Protein AF-A0A939MK36-F1 (afdb_monomer_lite)

Foldseek 3Di:
DAQAALGAAAFKFFAFFFFAFFAQHGFHLLCGHYAAAAAAADDDEDEDDEDAEDEHAEDEEYEEYEYEEYEYEEYYEYEYYEYEEYEYAEYYEYEEEHYEEYEYAEYEEYEYYEYEEYEYAEYYEYEYDEYAEYEYAEYYEYEEEEYAEYEYAAYYEYEEEEYEEYFYQYEYEYEEYEYEYYFDNAYEEYAEYHYAEYGHAEYEEYAADDYEQFERHDDEADYYEEYEFYTITYFYYYDDYAYEAYEASAFHEEEEEHYEHRWHEAYEEYEYDEYAEHEYFEEEEYEYEEYEEYEYEYYAYYHYYYYNYYHYAFYHVVTGDGGYHHHGGGNSRAAGHRPHHTTRDHHDPGD

Secondary structure (DSSP, 8-state):
--SBSTT-SSS-B-SSSS--S--SSSSSSSSSB---------B--BS--B-SEEEEEEE--EEEEE-SEEEEEEE--EEEEE-SEEEES-B--EEEE--SEEEES-B--EEEEE-SEEEES-B--EEEEE-SEEEESS---EEEEE-SEEEESS---EEEE--SEEEES----EEEE--SEEE-S----EEEEE-SS---SS---EEEEE-SS--------EEEE--SB--BSS---EEEE--SSB--SS----SEEE-S---SS----EEEEE-SEEE-----EEEEEE-SEEE----SEEEE---SEEE-S--SSS-S-------SS-SS-SSS--SS--SSS---S--

Sequence (351 aa):
MALSFRMQSSNQLSVQWRTMPPPIQVGAPDTCLRYNLVALSRSGAFEKWRFREVALSRSGAFEKWRFREVALSRSGAFEKWRFREVALSRSGAFEKWRFREVALSRSGAFEKWRFREVALSRSGAFEKWRFREVALSRSGAFEKWRFREVALSRSGAFEKWRFREVALSRSGAFEKWRFREVALSRSGAFEKWRFREVALSRSGAFEKWRFREVALSRSGAFEKWRFREVALSRSGAFEKWRFREVALSRSGAFEKWRFREVALSRSGAFEKWRFREVALSRSGAFEKWRFREVALSRSGAFEKWRFREVALSRSGAFEKWRFREYVSREYVSGAKVDSLANPRGKAGHLS

Organism: NCBI:txid2823807

Radius of gyration: 24.78 Å; chains: 1; bounding box: 58×34×74 Å

pLDDT: mean 71.81, std 20.04, range [8.68, 90.81]

Structure (mmCIF, N/CA/C/O backbone):
data_AF-A0A939MK36-F1
#
_entry.id   AF-A0A939MK36-F1
#
loop_
_atom_site.group_PDB
_atom_site.id
_atom_site.type_symbol
_atom_site.label_atom_id
_atom_site.label_alt_id
_atom_site.label_comp_id
_atom_site.label_asym_id
_atom_site.label_entity_id
_atom_site.label_seq_id
_atom_site.pdbx_PDB_ins_code
_atom_site.Cartn_x
_atom_site.Cartn_y
_atom_site.Cartn_z
_atom_site.occupancy
_atom_site.B_iso_or_equiv
_atom_site.auth_seq_id
_atom_site.auth_comp_id
_atom_site.auth_asym_id
_atom_site.auth_atom_id
_atom_site.pdbx_PDB_model_num
ATOM 1 N N . MET A 1 1 ? -12.647 -5.714 1.901 1.00 29.70 1 MET A N 1
ATOM 2 C CA . MET A 1 1 ? -12.996 -6.151 3.266 1.00 29.70 1 MET A CA 1
ATOM 3 C C . MET A 1 1 ? -11.619 -6.634 3.906 1.00 29.70 1 MET A C 1
ATOM 5 O O . MET A 1 1 ? -10.799 -5.793 3.594 1.00 29.70 1 MET A O 1
ATOM 9 N N . ALA A 1 2 ? -11.227 -7.665 4.825 1.00 17.41 2 ALA A N 1
ATOM 10 C CA . ALA A 1 2 ? -10.643 -9.164 5.025 1.00 17.41 2 ALA A CA 1
ATOM 11 C C . ALA A 1 2 ? -8.936 -10.107 5.534 1.00 17.41 2 ALA A C 1
ATOM 13 O O . ALA A 1 2 ? -8.524 -9.535 6.425 1.00 17.41 2 ALA A O 1
ATOM 14 N N . LEU A 1 3 ? -8.018 -11.436 5.165 1.00 37.34 3 LEU A N 1
ATOM 15 C CA . LEU A 1 3 ? -7.567 -12.689 3.819 1.00 37.34 3 LEU A CA 1
ATOM 16 C C . LEU A 1 3 ? -8.275 -13.706 2.430 1.00 37.34 3 LEU A C 1
ATOM 18 O O . LEU A 1 3 ? -8.981 -14.647 2.757 1.00 37.34 3 LEU A O 1
ATOM 22 N N . SER A 1 4 ? -8.130 -13.634 0.912 1.00 39.34 4 SER A N 1
ATOM 23 C CA . SER A 1 4 ? -8.986 -13.239 -0.549 1.00 39.34 4 SER A CA 1
ATOM 24 C C . SER A 1 4 ? -10.104 -13.593 -1.934 1.00 39.34 4 SER A C 1
ATOM 26 O O . SER A 1 4 ? -10.763 -12.576 -1.967 1.00 39.34 4 SER A O 1
ATOM 28 N N . PHE A 1 5 ? -10.433 -14.535 -3.070 1.00 32.06 5 PHE A N 1
ATOM 29 C CA . PHE A 1 5 ? -11.172 -14.863 -4.639 1.00 32.06 5 PHE A CA 1
ATOM 30 C C . PHE A 1 5 ? -12.385 -14.230 -5.768 1.00 32.06 5 PHE A C 1
ATOM 32 O O . PHE A 1 5 ? -11.779 -14.279 -6.808 1.00 32.06 5 PHE A O 1
ATOM 39 N N . ARG A 1 6 ? -13.729 -13.553 -5.881 1.00 19.19 6 ARG A N 1
ATOM 40 C CA . ARG A 1 6 ? -14.843 -12.558 -6.811 1.00 19.19 6 ARG A CA 1
ATOM 41 C C . ARG A 1 6 ? -14.620 -11.121 -7.345 1.00 19.19 6 ARG A C 1
ATOM 43 O O . ARG A 1 6 ? -14.620 -10.724 -8.511 1.00 19.19 6 ARG A O 1
ATOM 50 N N . MET A 1 7 ? -14.272 -10.307 -6.451 1.00 27.58 7 MET A N 1
ATOM 51 C CA . MET A 1 7 ? -14.012 -10.782 -5.136 1.00 27.58 7 MET A CA 1
ATOM 52 C C . MET A 1 7 ? -12.609 -11.809 -4.417 1.00 27.58 7 MET A C 1
ATOM 54 O O . MET A 1 7 ? -13.158 -12.490 -3.632 1.00 27.58 7 MET A O 1
ATOM 58 N N . GLN A 1 8 ? -11.128 -12.238 -4.445 1.00 28.59 8 GLN A N 1
ATOM 59 C CA . GLN A 1 8 ? -9.382 -12.449 -4.705 1.00 28.59 8 GLN A CA 1
ATOM 60 C C . GLN A 1 8 ? -8.068 -13.609 -4.084 1.00 28.59 8 GLN A C 1
ATOM 62 O O . GLN A 1 8 ? -7.093 -12.918 -3.806 1.00 28.59 8 GLN A O 1
ATOM 67 N N . SER A 1 9 ? -7.776 -15.094 -3.871 1.00 15.09 9 SER A N 1
ATOM 68 C CA . SER A 1 9 ? -6.599 -16.390 -3.557 1.00 15.09 9 SER A CA 1
ATOM 69 C C . SER A 1 9 ? -5.464 -17.022 -2.191 1.00 15.09 9 SER A C 1
ATOM 71 O O . SER A 1 9 ? -4.642 -17.853 -2.555 1.00 15.09 9 SER A O 1
ATOM 73 N N . SER A 1 10 ? -5.236 -16.690 -0.738 1.00 36.66 10 SER A N 1
ATOM 74 C CA . SER A 1 10 ? -4.976 -17.341 0.778 1.00 36.66 10 SER A CA 1
ATOM 75 C C . SER A 1 10 ? -5.787 -17.547 2.368 1.00 36.66 10 SER A C 1
ATOM 77 O O . SER A 1 10 ? -5.005 -18.030 3.197 1.00 36.66 10 SER A O 1
ATOM 79 N N . ASN A 1 11 ? -7.057 -17.228 3.023 1.00 54.06 11 ASN A N 1
ATOM 80 C CA . ASN A 1 11 ? -7.934 -17.482 4.448 1.00 54.06 11 ASN A CA 1
ATOM 81 C C . ASN A 1 11 ? -7.913 -17.018 6.147 1.00 54.06 11 ASN A C 1
ATOM 83 O O . ASN A 1 11 ? -6.859 -17.355 6.619 1.00 54.06 11 ASN A O 1
ATOM 87 N N . GLN A 1 12 ? -8.946 -16.565 7.136 1.00 67.00 12 GLN A N 1
ATOM 88 C CA . GLN A 1 12 ? -9.357 -15.497 8.486 1.00 67.00 12 GLN A CA 1
ATOM 89 C C . GLN A 1 12 ? -9.498 -13.601 8.798 1.00 67.00 12 GLN A C 1
ATOM 91 O O . GLN A 1 12 ? -9.154 -13.397 9.939 1.00 67.00 12 GLN A O 1
ATOM 96 N N . LEU A 1 13 ? -9.850 -12.202 8.115 1.00 51.97 13 LEU A N 1
ATOM 97 C CA . LEU A 1 13 ? -11.048 -11.136 7.257 1.00 51.97 13 LEU A CA 1
ATOM 98 C C . LEU A 1 13 ? -12.233 -9.748 8.310 1.00 51.97 13 LEU A C 1
ATOM 100 O O . LEU A 1 13 ? -11.730 -9.623 9.389 1.00 51.97 13 LEU A O 1
ATOM 104 N N . SER A 1 14 ? -13.484 -8.675 8.730 1.00 35.22 14 SER A N 1
ATOM 105 C CA . SER A 1 14 ? -15.354 -8.010 8.502 1.00 35.22 14 SER A CA 1
ATOM 106 C C . SER A 1 14 ? -17.087 -7.823 7.617 1.00 35.22 14 SER A C 1
ATOM 108 O O . SER A 1 14 ? -17.639 -8.759 7.916 1.00 35.22 14 SER A O 1
ATOM 110 N N . VAL A 1 15 ? -18.249 -7.082 6.844 1.00 14.43 15 VAL A N 1
ATOM 111 C CA . VAL A 1 15 ? -20.175 -7.137 6.461 1.00 14.43 15 VAL A CA 1
ATOM 112 C C . VAL A 1 15 ? -21.784 -7.235 7.459 1.00 14.43 15 VAL A C 1
ATOM 114 O O . VAL A 1 15 ? -22.773 -7.470 6.786 1.00 14.43 15 VAL A O 1
ATOM 117 N N . GLN A 1 16 ? -22.103 -7.148 8.936 1.00 37.91 16 GLN A N 1
ATOM 118 C CA . GLN A 1 16 ? -22.975 -7.674 10.256 1.00 37.91 16 GLN A CA 1
ATOM 119 C C . GLN A 1 16 ? -22.484 -8.393 11.788 1.00 37.91 16 GLN A C 1
ATOM 121 O O . GLN A 1 16 ? -22.126 -9.538 11.604 1.00 37.91 16 GLN A O 1
ATOM 126 N N . TRP A 1 17 ? -22.519 -7.989 13.215 1.00 42.03 17 TRP A N 1
ATOM 127 C CA . TRP A 1 17 ? -22.137 -8.444 14.839 1.00 42.03 17 TRP A CA 1
ATOM 128 C C . TRP A 1 17 ? -20.733 -8.592 16.032 1.00 42.03 17 TRP A C 1
ATOM 130 O O . TRP A 1 17 ? -21.121 -8.421 17.180 1.00 42.03 17 TRP A O 1
ATOM 140 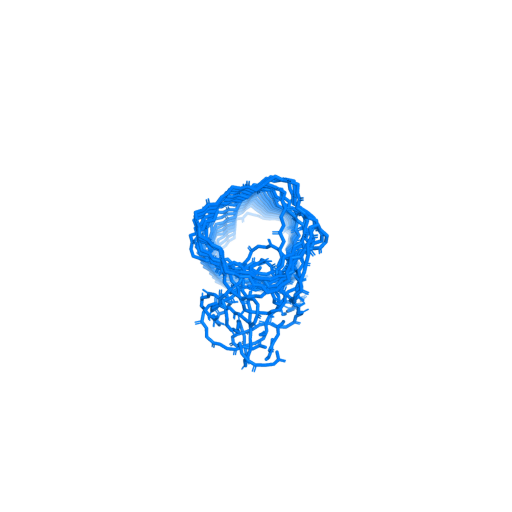N N . ARG A 1 18 ? -19.228 -8.782 15.982 1.00 42.81 18 ARG A N 1
ATOM 141 C CA . ARG A 1 18 ? -17.780 -8.340 16.637 1.00 42.81 18 ARG A CA 1
ATOM 142 C C . ARG A 1 18 ? -16.119 -8.678 16.177 1.00 42.81 18 ARG A C 1
ATOM 144 O O . ARG A 1 18 ? -15.770 -9.791 16.543 1.00 42.81 18 ARG A O 1
ATOM 151 N N . THR A 1 19 ? -14.972 -7.941 15.644 1.00 41.88 19 THR A N 1
ATOM 152 C CA . THR A 1 19 ? -13.312 -8.264 15.652 1.00 41.88 19 THR A CA 1
ATOM 153 C C . THR A 1 19 ? -11.772 -8.253 14.671 1.00 41.88 19 THR A C 1
ATOM 155 O O . THR A 1 19 ? -10.871 -8.770 15.327 1.00 41.88 19 THR A O 1
ATOM 158 N N . MET A 1 20 ? -11.256 -7.885 13.321 1.00 40.69 20 MET A N 1
ATOM 159 C CA . MET A 1 20 ? -9.876 -7.441 12.406 1.00 40.69 20 MET A CA 1
ATOM 160 C C . MET A 1 20 ? -8.617 -7.621 10.871 1.00 40.69 20 MET A C 1
ATOM 162 O O . MET A 1 20 ? -8.001 -8.548 11.359 1.00 40.69 20 MET A O 1
ATOM 166 N N . PRO A 1 21 ? -7.939 -7.055 9.385 1.00 40.22 21 PRO A N 1
ATOM 167 C CA . PRO A 1 21 ? -7.919 -7.143 7.390 1.00 40.22 21 PRO A CA 1
ATOM 168 C C . PRO A 1 21 ? -8.672 -7.093 5.509 1.00 40.22 21 PRO A C 1
ATOM 170 O O . PRO A 1 21 ? -8.983 -5.950 5.358 1.00 40.22 21 PRO A O 1
ATOM 173 N N . PRO A 1 22 ? -8.869 -7.697 3.983 1.00 50.59 22 PRO A N 1
ATOM 174 C CA . PRO A 1 22 ? -10.049 -8.246 2.486 1.00 50.59 22 PRO A CA 1
ATOM 175 C C . PRO A 1 22 ? -11.650 -9.225 1.869 1.00 50.59 22 PRO A C 1
ATOM 177 O O . PRO A 1 22 ? -12.484 -8.364 1.840 1.00 50.59 22 PRO A O 1
ATOM 180 N N . PRO A 1 23 ? -12.333 -10.581 1.303 1.00 19.45 23 PRO A N 1
ATOM 181 C CA . PRO A 1 23 ? -13.705 -11.685 0.833 1.00 19.45 23 PRO A CA 1
ATOM 182 C C . PRO A 1 23 ? -14.198 -12.882 -0.590 1.00 19.45 23 PRO A C 1
ATOM 184 O O . PRO A 1 23 ? -13.287 -12.888 -1.308 1.00 19.45 23 PRO A O 1
ATOM 187 N N . ILE A 1 24 ? -15.299 -13.880 -1.266 1.00 20.77 24 ILE A N 1
ATOM 188 C CA . ILE A 1 24 ? -16.658 -15.223 -1.294 1.00 20.77 24 ILE A CA 1
ATOM 189 C C . ILE A 1 24 ? -17.551 -15.728 -3.057 1.00 20.77 24 ILE A C 1
ATOM 191 O O . ILE A 1 24 ? -18.129 -16.757 -3.235 1.00 20.77 24 ILE A O 1
ATOM 195 N N . GLN A 1 25 ? -17.479 -15.488 -4.560 1.00 36.59 25 GLN A N 1
ATOM 196 C CA . GLN A 1 25 ? -17.228 -16.026 -6.209 1.00 36.59 25 GLN A CA 1
ATOM 197 C C . GLN A 1 25 ? -16.069 -15.529 -7.621 1.00 36.59 25 GLN A C 1
ATOM 199 O O . GLN A 1 25 ? -16.653 -15.526 -8.708 1.00 36.59 25 GLN A O 1
ATOM 204 N N . VAL A 1 26 ? -14.648 -15.003 -7.819 1.00 41.44 26 VAL A N 1
ATOM 205 C CA . VAL A 1 26 ? -13.565 -13.897 -8.684 1.00 41.44 26 VAL A CA 1
ATOM 206 C C . VAL A 1 26 ? -12.503 -12.395 -8.271 1.00 41.44 26 VAL A C 1
ATOM 208 O O . VAL A 1 26 ? -12.001 -11.846 -9.254 1.00 41.44 26 VAL A O 1
ATOM 211 N N . GLY A 1 27 ? -12.083 -11.656 -7.008 1.00 57.31 27 GLY A N 1
ATOM 212 C CA . GLY A 1 27 ? -11.623 -10.184 -6.164 1.00 57.31 27 GLY A CA 1
ATOM 213 C C . GLY A 1 27 ? -11.948 -9.415 -4.473 1.00 57.31 27 GLY A C 1
ATOM 214 O O . GLY A 1 27 ? -11.203 -8.466 -4.296 1.00 57.31 27 GLY A O 1
ATOM 215 N N . ALA A 1 28 ? -12.903 -9.498 -3.239 1.00 30.09 28 ALA A N 1
ATOM 216 C CA . ALA A 1 28 ? -14.024 -10.118 -1.990 1.00 30.09 28 ALA A CA 1
ATOM 217 C C . ALA A 1 28 ? -15.655 -11.099 -1.372 1.00 30.09 28 ALA A C 1
ATOM 219 O O . ALA A 1 28 ? -16.400 -11.487 -2.200 1.00 30.09 28 ALA A O 1
ATOM 220 N N . PRO A 1 29 ? -16.502 -11.751 -0.191 1.00 32.69 29 PRO A N 1
ATOM 221 C CA . PRO A 1 29 ? -16.198 -13.624 0.989 1.00 32.69 29 PRO A CA 1
ATOM 222 C C . PRO A 1 29 ? -14.445 -14.972 0.742 1.00 32.69 29 PRO A C 1
ATOM 224 O O . PRO A 1 29 ? -14.022 -15.262 1.872 1.00 32.69 29 PRO A O 1
ATOM 227 N N . ASP A 1 30 ? -13.109 -15.372 -0.267 1.00 26.77 30 ASP A N 1
ATOM 228 C CA . ASP A 1 30 ? -12.034 -16.728 -1.553 1.00 26.77 30 ASP A CA 1
ATOM 229 C C . ASP A 1 30 ? -12.782 -17.706 -3.165 1.00 26.77 30 ASP A C 1
ATOM 231 O O . ASP A 1 30 ? -12.083 -17.927 -4.110 1.00 26.77 30 ASP A O 1
ATOM 235 N N . THR A 1 31 ? -14.243 -18.318 -3.410 1.00 8.68 31 THR A N 1
ATOM 236 C CA . THR A 1 31 ? -15.688 -18.508 -2.239 1.00 8.68 31 THR A CA 1
ATOM 237 C C . THR A 1 31 ? -15.242 -18.128 0.055 1.00 8.68 31 THR A C 1
ATOM 239 O O . THR A 1 31 ? -15.825 -18.628 1.018 1.00 8.68 31 THR A O 1
ATOM 242 N N . CYS A 1 32 ? -13.867 -17.672 0.840 1.00 36.97 32 CYS A N 1
ATOM 243 C CA . CYS A 1 32 ? -12.047 -17.267 1.099 1.00 36.97 32 CYS A CA 1
ATOM 244 C C . CYS A 1 32 ? -10.556 -16.069 0.585 1.00 36.97 32 CYS A C 1
ATOM 246 O O . CYS A 1 32 ? -10.817 -14.904 0.673 1.00 36.97 32 CYS A O 1
ATOM 248 N N . LEU A 1 33 ? -9.053 -16.118 0.142 1.00 48.41 33 LEU A N 1
ATOM 249 C CA . LEU A 1 33 ? -7.743 -15.778 -1.065 1.00 48.41 33 LEU A CA 1
ATOM 250 C C . LEU A 1 33 ? -6.101 -14.534 -1.866 1.00 48.41 33 LEU A C 1
ATOM 252 O O . LEU A 1 33 ? -5.885 -13.625 -1.077 1.00 48.41 33 LEU A O 1
ATOM 256 N N . ARG A 1 34 ? -4.829 -14.537 -3.057 1.00 49.06 34 ARG A N 1
ATOM 257 C CA . ARG A 1 34 ? -3.780 -13.928 -4.640 1.00 49.06 34 ARG A CA 1
ATOM 258 C C . ARG A 1 34 ? -2.015 -14.002 -5.696 1.00 49.06 34 ARG A C 1
ATOM 260 O O . ARG A 1 34 ? -1.183 -14.477 -4.925 1.00 49.06 34 ARG A O 1
ATOM 267 N N . TYR A 1 35 ? -1.270 -13.670 -7.160 1.00 26.92 35 TYR A N 1
ATOM 268 C CA . TYR A 1 35 ? 0.331 -13.784 -8.293 1.00 26.92 35 TYR A CA 1
ATOM 269 C C . TYR A 1 35 ? 1.425 -13.075 -9.888 1.00 26.92 35 TYR A C 1
ATOM 271 O O . TYR A 1 35 ? 1.110 -11.897 -10.008 1.00 26.92 35 TYR A O 1
ATOM 279 N N . ASN A 1 36 ? 2.628 -13.410 -11.009 1.00 48.75 36 ASN A N 1
ATOM 280 C CA . ASN A 1 36 ? 3.987 -12.755 -12.276 1.00 48.75 36 ASN A CA 1
ATOM 281 C C . ASN A 1 36 ? 5.283 -13.093 -13.865 1.00 48.75 36 ASN A C 1
ATOM 283 O O . ASN A 1 36 ? 5.442 -14.309 -13.905 1.00 48.75 36 ASN A O 1
ATOM 287 N N . LEU A 1 37 ? 6.312 -12.403 -15.004 1.00 49.56 37 LEU A N 1
ATOM 288 C CA . LEU A 1 37 ? 7.734 -12.649 -16.352 1.00 49.56 37 LEU A CA 1
ATOM 289 C C . LEU A 1 37 ? 8.792 -11.864 -17.958 1.00 49.56 37 LEU A C 1
ATOM 291 O O . LEU A 1 37 ? 8.182 -10.858 -18.286 1.00 49.56 37 LEU A O 1
ATOM 295 N N . VAL A 1 38 ? 10.125 -12.026 -18.976 1.00 29.92 38 VAL A N 1
ATOM 296 C CA . VAL A 1 38 ? 11.103 -11.503 -20.624 1.00 29.92 38 VAL A CA 1
ATOM 297 C C . VAL A 1 38 ? 12.941 -11.283 -21.545 1.00 29.92 38 VAL A C 1
ATOM 299 O O . VAL A 1 38 ? 13.723 -11.468 -20.606 1.00 29.92 38 VAL A O 1
ATOM 302 N N . ALA A 1 39 ? 14.015 -11.006 -22.829 1.00 25.38 39 ALA A N 1
ATOM 303 C CA . ALA A 1 39 ? 14.864 -10.654 -24.576 1.00 25.38 39 ALA A CA 1
ATOM 304 C C . ALA A 1 39 ? 16.637 -10.168 -25.573 1.00 25.38 39 ALA A C 1
ATOM 306 O O . ALA A 1 39 ? 17.543 -10.251 -24.736 1.00 25.38 39 ALA A O 1
ATOM 307 N N . LEU A 1 40 ? 17.352 -9.743 -27.045 1.00 35.00 40 LEU A N 1
ATOM 308 C CA . LEU A 1 40 ? 18.961 -9.458 -28.207 1.00 35.00 40 LEU A CA 1
ATOM 309 C C . LEU A 1 40 ? 19.949 -8.253 -29.601 1.00 35.00 40 LEU A C 1
ATOM 311 O O . LEU A 1 40 ? 19.171 -7.343 -29.838 1.00 35.00 40 LEU A O 1
ATOM 315 N N . SER A 1 41 ? 21.392 -7.993 -30.471 1.00 38.94 41 SER A N 1
ATOM 316 C CA . SER A 1 41 ? 22.720 -6.981 -31.440 1.00 38.94 41 SER A CA 1
ATOM 317 C C . SER A 1 41 ? 24.194 -5.889 -31.215 1.00 38.94 41 SER A C 1
ATOM 319 O O . SER A 1 41 ? 25.075 -6.381 -30.513 1.00 38.94 41 SER A O 1
ATOM 321 N N . ARG A 1 42 ? 24.737 -4.624 -31.735 1.00 40.94 42 ARG A N 1
ATOM 322 C CA . ARG A 1 42 ? 26.027 -3.715 -31.250 1.00 40.94 42 ARG A CA 1
ATOM 323 C C . ARG A 1 42 ? 26.417 -2.163 -31.685 1.00 40.94 42 ARG A C 1
ATOM 325 O O . ARG A 1 42 ? 26.843 -1.935 -32.814 1.00 40.94 42 ARG A O 1
ATOM 332 N N . SER A 1 43 ? 26.512 -1.121 -30.786 1.00 53.53 43 SER A N 1
ATOM 333 C CA . SER A 1 43 ? 27.009 0.309 -31.040 1.00 53.53 43 SER A CA 1
ATOM 334 C C . SER A 1 43 ? 27.821 1.044 -29.905 1.00 53.53 43 SER A C 1
ATOM 336 O O . SER A 1 43 ? 27.580 0.784 -28.724 1.00 53.53 43 SER A O 1
ATOM 338 N N . GLY A 1 44 ? 28.709 2.014 -30.236 1.00 51.72 44 GLY A N 1
ATOM 339 C CA . GLY A 1 44 ? 29.592 2.797 -29.314 1.00 51.72 44 GLY A CA 1
ATOM 340 C C . GLY A 1 44 ? 28.951 3.945 -28.489 1.00 51.72 44 GLY A C 1
ATOM 341 O O . GLY A 1 44 ? 27.735 3.954 -28.310 1.00 51.72 44 GLY A O 1
ATOM 342 N N . ALA A 1 45 ? 29.755 4.889 -27.965 1.00 53.44 45 ALA A N 1
ATOM 343 C CA . ALA A 1 45 ? 29.304 6.043 -27.157 1.00 53.44 45 ALA A CA 1
ATOM 344 C C . ALA A 1 45 ? 29.122 7.324 -28.001 1.00 53.44 45 ALA A C 1
ATOM 346 O O . ALA A 1 45 ? 29.997 7.667 -28.790 1.00 53.44 45 ALA A O 1
ATOM 347 N N . PHE A 1 46 ? 27.996 8.033 -27.837 1.00 57.91 46 PHE A N 1
ATOM 348 C CA . PHE A 1 46 ? 27.642 9.238 -28.617 1.00 57.91 46 PHE A CA 1
ATOM 349 C C . PHE A 1 46 ? 26.705 10.183 -27.822 1.00 57.91 46 PHE A C 1
ATOM 351 O O . PHE A 1 46 ? 26.204 9.812 -26.762 1.00 57.91 46 PHE A O 1
ATOM 358 N N . GLU A 1 47 ? 26.366 11.369 -28.356 1.00 62.19 47 GLU A N 1
ATOM 359 C CA . GLU A 1 47 ? 25.320 12.249 -27.782 1.00 62.19 47 GLU A CA 1
ATOM 360 C C . GLU A 1 47 ? 23.993 12.249 -28.576 1.00 62.19 47 GLU A C 1
ATOM 362 O O . GLU A 1 47 ? 23.101 11.463 -28.271 1.00 62.19 47 GLU A O 1
ATOM 367 N N . LYS A 1 48 ? 23.867 13.131 -29.581 1.00 69.31 48 LYS A N 1
ATOM 368 C CA . LYS A 1 48 ? 22.651 13.871 -30.015 1.00 69.31 48 LYS A CA 1
ATOM 369 C C . LYS A 1 48 ? 21.464 13.084 -30.629 1.00 69.31 48 LYS A C 1
ATOM 371 O O . LYS A 1 48 ? 20.597 13.702 -31.250 1.00 69.31 48 LYS A O 1
ATOM 376 N N . TRP A 1 49 ? 21.407 11.756 -30.527 1.00 67.69 49 TRP A N 1
ATOM 377 C CA . TRP A 1 49 ? 20.654 10.901 -31.465 1.00 67.69 49 TRP A CA 1
ATOM 378 C C . TRP A 1 49 ? 19.129 11.162 -31.532 1.00 67.69 49 TRP A C 1
ATOM 380 O O . TRP A 1 49 ? 18.434 11.251 -30.508 1.00 67.69 49 TRP A O 1
ATOM 390 N N . ARG A 1 50 ? 18.602 11.217 -32.771 1.00 69.25 50 ARG A N 1
ATOM 391 C CA . ARG A 1 50 ? 17.170 11.326 -33.105 1.00 69.25 50 ARG A CA 1
ATOM 392 C C . ARG A 1 50 ? 16.788 10.461 -34.313 1.00 69.25 50 ARG A C 1
ATOM 394 O O . ARG A 1 50 ? 17.196 10.783 -35.419 1.00 69.25 50 ARG A O 1
ATOM 401 N N . PHE A 1 51 ? 15.956 9.435 -34.128 1.00 69.50 51 PHE A N 1
ATOM 402 C CA . PHE A 1 51 ? 15.358 8.665 -35.235 1.00 69.50 51 PHE A CA 1
ATOM 403 C C . PHE A 1 51 ? 13.894 8.321 -34.927 1.00 69.50 51 PHE A C 1
ATOM 405 O O . PHE A 1 51 ? 13.384 8.613 -33.844 1.00 69.50 51 PHE A O 1
ATOM 412 N N . ARG A 1 52 ? 13.195 7.706 -35.883 1.00 73.81 52 ARG A N 1
ATOM 413 C CA . ARG A 1 52 ? 11.804 7.271 -35.717 1.00 73.81 52 ARG A CA 1
ATOM 414 C C . ARG A 1 52 ? 11.732 5.935 -34.967 1.00 73.81 52 ARG A C 1
ATOM 416 O O . ARG A 1 52 ? 11.225 5.908 -33.846 1.00 73.81 52 ARG A O 1
ATOM 423 N N . GLU A 1 53 ? 12.322 4.890 -35.533 1.00 77.75 53 GLU A N 1
ATOM 424 C CA . GLU A 1 53 ? 12.271 3.501 -35.058 1.00 77.75 53 GLU A CA 1
ATOM 425 C C . GLU A 1 53 ? 13.699 2.928 -34.960 1.00 77.75 53 GLU A C 1
ATOM 427 O O . GLU A 1 53 ? 14.531 3.240 -35.811 1.00 77.75 53 GLU A O 1
ATOM 432 N N . VAL A 1 54 ? 14.011 2.132 -33.924 1.00 79.75 54 VAL A N 1
ATOM 433 C CA . VAL A 1 54 ? 15.325 1.463 -33.760 1.00 79.75 54 VAL A CA 1
ATOM 434 C C . VAL A 1 54 ? 15.210 0.087 -33.098 1.00 79.75 54 VAL A C 1
ATOM 436 O O . VAL A 1 54 ? 14.558 -0.056 -32.062 1.00 79.75 54 VAL A O 1
ATOM 439 N N . ALA A 1 55 ? 15.968 -0.884 -33.624 1.00 82.75 55 ALA A N 1
ATOM 440 C CA . ALA A 1 55 ? 16.262 -2.168 -32.985 1.00 82.75 55 ALA A CA 1
ATOM 441 C C . ALA A 1 55 ? 17.789 -2.416 -32.880 1.00 82.75 55 ALA A C 1
ATOM 443 O O . ALA A 1 55 ? 18.488 -2.338 -33.885 1.00 82.75 55 ALA A O 1
ATOM 444 N N . LEU A 1 56 ? 18.328 -2.727 -31.688 1.00 76.44 56 LEU A N 1
ATOM 445 C CA . LEU A 1 56 ? 19.752 -3.102 -31.454 1.00 76.44 56 LEU A CA 1
ATOM 446 C C . LEU A 1 56 ? 19.853 -4.092 -30.266 1.00 76.44 56 LEU A C 1
ATOM 448 O O . LEU A 1 56 ? 19.044 -3.960 -29.350 1.00 76.44 56 LEU A O 1
ATOM 452 N N . SER A 1 57 ? 20.880 -4.968 -30.108 1.00 77.00 57 SER A N 1
ATOM 453 C CA . SER A 1 57 ? 21.068 -5.511 -28.719 1.00 77.00 57 SER A CA 1
ATOM 454 C C . SER A 1 57 ? 21.643 -4.489 -27.842 1.00 77.00 57 SER A C 1
ATOM 456 O O . SER A 1 57 ? 21.175 -4.395 -26.724 1.00 77.00 57 SER A O 1
ATOM 458 N N . ARG A 1 58 ? 22.798 -3.975 -28.232 1.00 76.81 58 ARG A N 1
ATOM 459 C CA . ARG A 1 58 ? 23.789 -3.502 -27.290 1.00 76.81 58 ARG A CA 1
ATOM 460 C C . ARG A 1 58 ? 24.053 -2.079 -27.680 1.00 76.81 58 ARG A C 1
ATOM 462 O O . ARG A 1 58 ? 24.612 -1.828 -28.742 1.00 76.81 58 ARG A O 1
ATOM 469 N N . SER A 1 59 ? 23.653 -1.190 -26.797 1.00 79.75 59 SER A N 1
ATOM 470 C CA . SER A 1 59 ? 23.983 0.222 -26.855 1.00 79.75 59 SER A CA 1
ATOM 471 C C . SER A 1 59 ? 24.918 0.542 -25.686 1.00 79.75 59 SER A C 1
ATOM 473 O O . SER A 1 59 ? 24.625 0.132 -24.556 1.00 79.75 59 SER A O 1
ATOM 475 N N . GLY A 1 60 ? 26.007 1.268 -25.953 1.00 71.38 60 GLY A N 1
ATOM 476 C CA . GLY A 1 60 ? 26.912 1.823 -24.940 1.00 71.38 60 GLY A CA 1
ATOM 477 C C . GLY A 1 60 ? 26.278 2.900 -24.045 1.00 71.38 60 GLY A C 1
ATOM 478 O O . GLY A 1 60 ? 25.082 2.856 -23.749 1.00 71.38 60 GLY A O 1
ATOM 479 N N . ALA A 1 61 ? 27.095 3.852 -23.589 1.00 73.69 61 ALA A N 1
ATOM 480 C CA . ALA A 1 61 ? 26.661 4.988 -22.775 1.00 73.69 61 ALA A CA 1
ATOM 481 C C . ALA A 1 61 ? 26.425 6.243 -23.634 1.00 73.69 61 ALA A C 1
ATOM 483 O O . ALA A 1 61 ? 27.188 6.495 -24.567 1.00 73.69 61 ALA A O 1
ATOM 484 N N . PHE A 1 62 ? 25.368 7.013 -23.348 1.00 72.06 62 PHE A N 1
ATOM 485 C CA . PHE A 1 62 ? 25.023 8.214 -24.127 1.00 72.06 62 PHE A CA 1
ATOM 486 C C . PHE A 1 62 ? 24.315 9.278 -23.277 1.00 72.06 62 PHE A C 1
ATOM 488 O O . PHE A 1 62 ? 23.580 8.961 -22.340 1.00 72.06 62 PHE A O 1
ATOM 495 N N . GLU A 1 63 ? 24.456 10.551 -23.650 1.00 74.88 63 GLU A N 1
ATOM 496 C CA . GLU A 1 63 ? 23.883 11.662 -22.878 1.00 74.88 63 GLU A CA 1
ATOM 497 C C . GLU A 1 63 ? 22.386 11.908 -23.179 1.00 74.88 63 GLU A C 1
ATOM 499 O O . GLU A 1 63 ? 21.558 11.862 -22.264 1.00 74.88 63 GLU A O 1
ATOM 504 N N . LYS A 1 64 ? 22.005 12.150 -24.449 1.00 77.25 64 LYS A N 1
ATOM 505 C CA . LYS A 1 64 ? 20.652 12.618 -24.826 1.00 77.25 64 LYS A CA 1
ATOM 506 C C . LYS A 1 64 ? 20.049 11.877 -26.027 1.00 77.25 64 LYS A C 1
ATOM 508 O O . LYS A 1 64 ? 20.482 12.075 -27.153 1.00 77.25 64 LYS A O 1
ATOM 513 N N . TRP A 1 65 ? 18.976 11.109 -25.817 1.00 76.00 65 TRP A N 1
ATOM 514 C CA . TRP A 1 65 ? 18.279 10.372 -26.891 1.00 76.00 65 TRP A CA 1
ATOM 515 C C . TRP A 1 65 ? 16.795 10.763 -27.033 1.00 76.00 65 TRP A C 1
ATOM 517 O O . TRP A 1 65 ? 16.076 10.904 -26.031 1.00 76.00 65 TRP A O 1
ATOM 527 N N . ARG A 1 66 ? 16.304 10.886 -28.282 1.00 76.44 66 ARG A N 1
ATOM 528 C CA . ARG A 1 66 ? 14.873 11.099 -28.594 1.00 76.44 66 ARG A CA 1
ATOM 529 C C . ARG A 1 66 ? 14.386 10.299 -29.806 1.00 76.44 66 ARG A C 1
ATOM 531 O O . ARG A 1 66 ? 14.770 10.618 -30.921 1.00 76.44 66 ARG A O 1
ATOM 538 N N . PHE A 1 67 ? 13.474 9.347 -29.609 1.00 77.31 67 PHE A N 1
ATOM 539 C CA . PHE A 1 67 ? 12.910 8.554 -30.715 1.00 77.31 67 PHE A CA 1
ATOM 540 C C . PHE A 1 67 ? 11.385 8.382 -30.583 1.00 77.31 67 PHE A C 1
ATOM 542 O O . PHE A 1 67 ? 10.780 8.917 -29.644 1.00 77.31 67 PHE A O 1
ATOM 549 N N . ARG A 1 68 ? 10.727 7.673 -31.507 1.00 79.62 68 ARG A N 1
ATOM 550 C CA . ARG A 1 68 ? 9.315 7.285 -31.364 1.00 79.62 68 ARG A CA 1
ATOM 551 C C . ARG A 1 68 ? 9.218 5.898 -30.726 1.00 79.62 68 ARG A C 1
ATOM 553 O O . ARG A 1 68 ? 8.720 5.812 -29.604 1.00 79.62 68 ARG A O 1
ATOM 560 N N . GLU A 1 69 ? 9.784 4.887 -31.374 1.00 82.00 69 GLU A N 1
ATOM 561 C CA . GLU A 1 69 ? 9.683 3.469 -31.001 1.00 82.00 69 GLU A CA 1
ATOM 562 C C . GLU A 1 69 ? 11.082 2.833 -30.900 1.00 82.00 69 GLU A C 1
ATOM 564 O O . GLU A 1 69 ? 11.939 3.080 -31.749 1.00 82.00 69 GLU A O 1
ATOM 569 N N . VAL A 1 70 ? 11.351 2.057 -29.841 1.00 83.06 70 VAL A N 1
ATOM 570 C CA . VAL A 1 70 ? 12.655 1.393 -29.634 1.00 83.06 70 VAL A CA 1
ATOM 571 C C . VAL A 1 70 ? 12.522 -0.006 -29.037 1.00 83.06 70 VAL A C 1
ATOM 573 O O . VAL A 1 70 ? 11.917 -0.180 -27.978 1.00 83.06 70 VAL A O 1
ATOM 576 N N . ALA A 1 71 ? 13.208 -0.973 -29.648 1.00 84.88 71 ALA A N 1
ATOM 577 C CA . ALA A 1 71 ? 13.458 -2.300 -29.096 1.00 84.88 71 ALA A CA 1
ATOM 578 C C . ALA A 1 71 ? 14.960 -2.485 -28.806 1.00 84.88 71 ALA A C 1
ATOM 580 O O . ALA A 1 71 ? 15.778 -2.435 -29.722 1.00 84.88 71 ALA A O 1
ATOM 581 N N . LEU A 1 72 ? 15.354 -2.719 -27.547 1.00 80.88 72 LEU A N 1
ATOM 582 C CA . LEU A 1 72 ? 16.738 -3.104 -27.221 1.00 80.88 72 LEU A CA 1
ATOM 583 C C . LEU A 1 72 ? 16.817 -4.302 -26.291 1.00 80.88 72 LEU A C 1
ATOM 585 O O . LEU A 1 72 ? 15.915 -4.650 -25.533 1.00 80.88 72 LEU A O 1
ATOM 589 N N . SER A 1 73 ? 17.994 -4.890 -26.250 1.00 79.44 73 SER A N 1
ATOM 590 C CA . SER A 1 73 ? 18.177 -6.134 -25.511 1.00 79.44 73 SER A CA 1
ATOM 591 C C . SER A 1 73 ? 19.067 -5.973 -24.297 1.00 79.44 73 SER A C 1
ATOM 593 O O . SER A 1 73 ? 18.876 -6.626 -23.272 1.00 79.44 73 SER A O 1
ATOM 595 N N . ARG A 1 74 ? 20.026 -5.057 -24.387 1.00 81.00 74 ARG A N 1
ATOM 596 C CA . ARG A 1 74 ? 20.901 -4.597 -23.319 1.00 81.00 74 ARG A CA 1
ATOM 597 C C . ARG A 1 74 ? 21.256 -3.135 -23.571 1.00 81.00 74 ARG A C 1
ATOM 599 O O . ARG A 1 74 ? 21.944 -2.821 -24.537 1.00 81.00 74 ARG A O 1
ATOM 606 N N . SER A 1 75 ? 20.850 -2.255 -22.670 1.00 82.06 75 SER A N 1
ATOM 607 C CA . SER A 1 75 ? 21.258 -0.851 -22.703 1.00 82.06 75 SER A CA 1
ATOM 608 C C . SER A 1 75 ? 22.213 -0.512 -21.554 1.00 82.06 75 SER A C 1
ATOM 610 O O . SER A 1 75 ? 22.042 -1.014 -20.441 1.00 82.06 75 SER A O 1
ATOM 612 N N . GLY A 1 76 ? 23.237 0.300 -21.847 1.00 77.38 76 GLY A N 1
ATOM 613 C CA . GLY A 1 76 ? 24.213 0.828 -20.889 1.00 77.38 76 GLY A CA 1
ATOM 614 C C . GLY A 1 76 ? 23.654 1.902 -19.945 1.00 77.38 76 GLY A C 1
ATOM 615 O O . GLY A 1 76 ? 22.500 1.827 -19.521 1.00 77.38 76 GLY A O 1
ATOM 616 N N . ALA A 1 77 ? 24.490 2.883 -19.593 1.00 77.50 77 ALA A N 1
ATOM 617 C CA . ALA A 1 77 ? 24.142 3.989 -18.697 1.00 77.50 77 ALA A CA 1
ATOM 618 C C . ALA A 1 77 ? 23.877 5.292 -19.470 1.00 77.50 77 ALA A C 1
ATOM 620 O O . ALA A 1 77 ? 24.568 5.576 -20.447 1.00 77.50 77 ALA A O 1
ATOM 621 N N . PHE A 1 78 ? 22.869 6.075 -19.069 1.00 76.00 78 PHE A N 1
ATOM 622 C CA . PHE A 1 78 ? 22.487 7.283 -19.817 1.00 76.00 78 PHE A CA 1
ATOM 623 C C . PHE A 1 78 ? 21.862 8.375 -18.948 1.00 76.00 78 PHE A C 1
ATOM 625 O O . PHE A 1 78 ? 21.171 8.096 -17.969 1.00 76.00 78 PHE A O 1
ATOM 632 N N . GLU A 1 79 ? 21.995 9.629 -19.374 1.00 77.94 79 GLU A N 1
ATOM 633 C CA . GLU A 1 79 ? 21.492 10.764 -18.600 1.00 77.94 79 GLU A CA 1
ATOM 634 C C . GLU A 1 79 ? 20.016 11.105 -18.913 1.00 77.94 79 GLU A C 1
ATOM 636 O O . GLU A 1 79 ? 19.156 11.079 -18.026 1.00 77.94 79 GLU A O 1
ATOM 641 N N . LYS A 1 80 ? 19.673 11.397 -20.180 1.00 79.94 80 LYS A N 1
ATOM 642 C CA . LYS A 1 80 ? 18.369 11.980 -20.562 1.00 79.94 80 LYS A CA 1
ATOM 643 C C . LYS A 1 80 ? 17.705 11.259 -21.748 1.00 79.94 80 LYS A C 1
ATOM 645 O O . LYS A 1 80 ? 18.160 11.350 -22.885 1.00 79.94 80 LYS A O 1
ATOM 650 N N . TRP A 1 81 ? 16.558 10.618 -21.510 1.00 78.19 81 TRP A N 1
ATOM 651 C CA . TRP A 1 81 ? 15.803 9.861 -22.527 1.00 78.19 81 TRP A CA 1
ATOM 652 C C . TRP A 1 81 ? 14.348 10.371 -22.665 1.00 78.19 81 TRP A C 1
ATOM 654 O O . TRP A 1 81 ? 13.675 10.608 -21.655 1.00 78.19 81 TRP A O 1
ATOM 664 N N . ARG A 1 82 ? 13.826 10.535 -23.897 1.00 79.00 82 ARG A N 1
ATOM 665 C CA . ARG A 1 82 ? 12.409 10.891 -24.182 1.00 79.00 82 ARG A CA 1
ATOM 666 C C . ARG A 1 82 ? 11.878 10.174 -25.433 1.00 79.00 82 ARG A C 1
ATOM 668 O O . ARG A 1 82 ? 12.345 10.453 -26.532 1.00 79.00 82 ARG A O 1
ATOM 675 N N . PHE A 1 83 ? 10.869 9.315 -25.276 1.00 79.50 83 PHE A N 1
ATOM 676 C CA . PHE A 1 83 ? 10.359 8.379 -26.299 1.00 79.50 83 PHE A CA 1
ATOM 677 C C . PHE A 1 83 ? 8.821 8.371 -26.337 1.00 79.50 83 PHE A C 1
ATOM 679 O O . PHE A 1 83 ? 8.194 9.068 -25.535 1.00 79.50 83 PHE A O 1
ATOM 686 N N . ARG A 1 84 ? 8.204 7.593 -27.237 1.00 82.69 84 ARG A N 1
ATOM 687 C CA . ARG A 1 84 ? 6.781 7.230 -27.141 1.00 82.69 84 ARG A CA 1
ATOM 688 C C . ARG A 1 84 ? 6.657 5.820 -26.559 1.00 82.69 84 ARG A C 1
ATOM 690 O O . ARG A 1 84 ? 6.175 5.698 -25.436 1.00 82.69 84 ARG A O 1
ATOM 697 N N . GLU A 1 85 ? 7.186 4.819 -27.252 1.00 83.88 85 GLU A N 1
ATOM 698 C CA . GLU A 1 85 ? 7.045 3.392 -26.931 1.00 83.88 85 GLU A CA 1
ATOM 699 C C . GLU A 1 85 ? 8.425 2.714 -26.854 1.00 83.88 85 GLU A C 1
ATOM 701 O O . GLU A 1 85 ? 9.304 2.996 -27.670 1.00 83.88 85 GLU A O 1
ATOM 706 N N . VAL A 1 86 ? 8.651 1.867 -25.841 1.00 83.88 86 VAL A N 1
ATOM 707 C CA . VAL A 1 86 ? 9.944 1.187 -25.627 1.00 83.88 86 VAL A CA 1
ATOM 708 C C . VAL A 1 86 ? 9.771 -0.234 -25.081 1.00 83.88 86 VAL A C 1
ATOM 710 O O . VAL A 1 86 ? 9.112 -0.434 -24.059 1.00 83.88 86 VAL A O 1
ATOM 713 N N . ALA A 1 87 ? 10.468 -1.198 -25.684 1.00 86.56 87 ALA A N 1
ATOM 714 C CA . ALA A 1 87 ? 10.635 -2.557 -25.174 1.00 86.56 87 ALA A CA 1
ATOM 715 C C . ALA A 1 87 ? 12.124 -2.843 -24.898 1.00 86.56 87 ALA A C 1
ATOM 717 O O . ALA A 1 87 ? 12.927 -2.811 -25.830 1.00 86.56 87 ALA A O 1
ATOM 718 N N . LEU A 1 88 ? 12.521 -3.133 -23.646 1.00 82.69 88 LEU A N 1
ATOM 719 C CA . LEU A 1 88 ? 13.902 -3.563 -23.343 1.00 82.69 88 LEU A CA 1
ATOM 720 C C . LEU A 1 88 ? 14.011 -4.828 -22.492 1.00 82.69 88 LEU A C 1
ATOM 722 O O . LEU A 1 88 ? 13.340 -5.010 -21.479 1.00 82.69 88 LEU A O 1
ATOM 726 N N . SER A 1 89 ? 14.978 -5.669 -22.831 1.00 80.44 89 SER A N 1
ATOM 727 C CA . SER A 1 89 ? 15.183 -6.935 -22.113 1.00 80.44 89 SER A CA 1
ATOM 728 C C . SER A 1 89 ? 16.021 -6.764 -20.842 1.00 80.44 89 SER A C 1
ATOM 730 O O . SER A 1 89 ? 15.736 -7.376 -19.808 1.00 80.44 89 SER A O 1
ATOM 732 N N . ARG A 1 90 ? 17.049 -5.907 -20.884 1.00 82.31 90 ARG A N 1
ATOM 733 C CA . ARG A 1 90 ? 17.858 -5.494 -19.723 1.00 82.31 90 ARG A CA 1
ATOM 734 C C . ARG A 1 90 ? 18.306 -4.042 -19.873 1.00 82.31 90 ARG A C 1
ATOM 736 O O . ARG A 1 90 ? 18.773 -3.668 -20.946 1.00 82.31 90 ARG A O 1
ATOM 743 N N . SER A 1 91 ? 18.242 -3.263 -18.798 1.00 82.94 91 SER A N 1
ATOM 744 C CA . SER A 1 91 ? 18.742 -1.882 -18.768 1.00 82.94 91 SER A CA 1
ATOM 745 C C . SER A 1 91 ? 19.725 -1.639 -17.613 1.00 82.94 91 SER A C 1
ATOM 7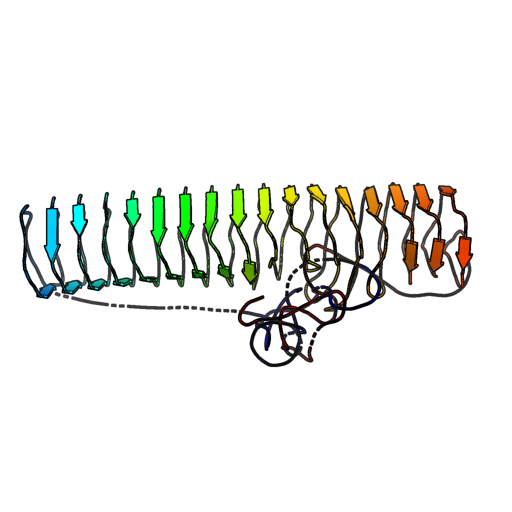47 O O . SER A 1 91 ? 19.541 -2.202 -16.531 1.00 82.94 91 SER A O 1
ATOM 749 N N . GLY A 1 92 ? 20.733 -0.789 -17.844 1.00 60.56 92 GLY A N 1
ATOM 750 C CA . GLY A 1 92 ? 21.713 -0.316 -16.858 1.00 60.56 92 GLY A CA 1
ATOM 751 C C . GLY A 1 92 ? 21.158 0.714 -15.862 1.00 60.56 92 GLY A C 1
ATOM 752 O O . GLY A 1 92 ? 20.066 0.522 -15.321 1.00 60.56 92 GLY A O 1
ATOM 753 N N . ALA A 1 93 ? 21.908 1.794 -15.612 1.00 79.38 93 ALA A N 1
ATOM 754 C CA . ALA A 1 93 ? 21.549 2.854 -14.663 1.00 79.38 93 ALA A CA 1
ATOM 755 C C . ALA A 1 93 ? 21.407 4.235 -15.336 1.00 79.38 93 ALA A C 1
ATOM 757 O O . ALA A 1 93 ? 22.160 4.550 -16.257 1.00 79.38 93 ALA A O 1
ATOM 758 N N . PHE A 1 94 ? 20.410 5.037 -14.932 1.00 78.12 94 PHE A N 1
ATOM 759 C CA . PHE A 1 94 ? 20.043 6.255 -15.675 1.00 78.12 94 PHE A CA 1
ATOM 760 C C . PHE A 1 94 ? 19.434 7.366 -14.806 1.00 78.12 94 PHE A C 1
ATOM 762 O O . PHE A 1 94 ? 18.722 7.096 -13.839 1.00 78.12 94 PHE A O 1
ATOM 769 N N . GLU A 1 95 ? 19.599 8.625 -15.217 1.00 79.75 95 GLU A N 1
ATOM 770 C CA . GLU A 1 95 ? 19.115 9.771 -14.434 1.00 79.75 95 GLU A CA 1
ATOM 771 C C . GLU A 1 95 ? 17.636 10.137 -14.714 1.00 79.75 95 GLU A C 1
ATOM 773 O O . GLU A 1 95 ? 16.798 10.059 -13.813 1.00 79.75 95 GLU A O 1
ATOM 778 N N . LYS A 1 96 ? 17.264 10.530 -15.950 1.00 82.06 96 LYS A N 1
ATOM 779 C CA . LYS A 1 96 ? 15.963 11.189 -16.241 1.00 82.06 96 LYS A CA 1
ATOM 780 C C . LYS A 1 96 ? 15.199 10.628 -17.458 1.00 82.06 96 LYS A C 1
ATOM 782 O O . LYS A 1 96 ? 15.533 10.945 -18.606 1.00 82.06 96 LYS A O 1
ATOM 787 N N . TRP A 1 97 ? 14.090 9.914 -17.217 1.00 80.12 97 TRP A N 1
ATOM 788 C CA . TRP A 1 97 ? 13.259 9.219 -18.233 1.00 80.12 97 TRP A CA 1
ATOM 789 C C . TRP A 1 97 ? 11.799 9.739 -18.327 1.00 80.12 97 TRP A C 1
ATOM 791 O O . TRP A 1 97 ? 11.191 10.093 -17.312 1.00 80.12 97 TRP A O 1
ATOM 801 N N . ARG A 1 98 ? 11.233 9.828 -19.553 1.00 81.44 98 ARG A N 1
ATOM 802 C CA . ARG A 1 98 ? 10.177 10.822 -19.913 1.00 81.44 98 ARG A CA 1
ATOM 803 C C . ARG A 1 98 ? 9.191 10.418 -21.063 1.00 81.44 98 ARG A C 1
ATOM 805 O O . ARG A 1 98 ? 9.095 11.156 -22.042 1.00 81.44 98 ARG A O 1
ATOM 812 N N . PHE A 1 99 ? 8.585 9.219 -21.061 1.00 81.19 99 PHE A N 1
ATOM 813 C CA . PHE A 1 99 ? 7.945 8.602 -22.259 1.00 81.19 99 PHE A CA 1
ATOM 814 C C . PHE A 1 99 ? 6.397 8.493 -22.189 1.00 81.19 99 PHE A C 1
ATOM 816 O O . PHE A 1 99 ? 5.763 9.178 -21.386 1.00 81.19 99 PHE A O 1
ATOM 823 N N . ARG A 1 100 ? 5.782 7.595 -22.987 1.00 84.31 100 ARG A N 1
ATOM 824 C CA . ARG A 1 100 ? 4.372 7.170 -22.895 1.00 84.31 100 ARG A CA 1
ATOM 825 C C . ARG A 1 100 ? 4.272 5.721 -22.383 1.00 84.31 100 ARG A C 1
ATOM 827 O O . ARG A 1 100 ? 3.856 5.536 -21.245 1.00 84.31 100 ARG A O 1
ATOM 834 N N . GLU A 1 101 ? 4.719 4.728 -23.140 1.00 85.44 101 GLU A N 1
ATOM 835 C CA . GLU A 1 101 ? 4.504 3.295 -22.865 1.00 85.44 101 GLU A CA 1
ATOM 836 C C . GLU A 1 101 ? 5.834 2.530 -22.801 1.00 85.44 101 GLU A C 1
ATOM 838 O O . GLU A 1 101 ? 6.722 2.771 -23.619 1.00 85.44 101 GLU A O 1
ATOM 843 N N . VAL A 1 102 ? 6.000 1.642 -21.810 1.00 85.25 102 VAL A N 1
ATOM 844 C CA . VAL A 1 102 ? 7.249 0.882 -21.605 1.00 85.25 102 VAL A CA 1
ATOM 845 C C . VAL A 1 102 ? 7.011 -0.546 -21.117 1.00 85.25 102 VAL A C 1
ATOM 847 O O . VAL A 1 102 ? 6.332 -0.757 -20.112 1.00 85.25 102 VAL A O 1
ATOM 850 N N . ALA A 1 103 ? 7.684 -1.506 -21.754 1.00 87.81 103 ALA A N 1
ATOM 851 C CA . ALA A 1 103 ? 7.823 -2.886 -21.294 1.00 87.81 103 ALA A CA 1
ATOM 852 C C . ALA A 1 103 ? 9.303 -3.208 -21.000 1.00 87.81 103 ALA A C 1
ATOM 854 O O . ALA A 1 103 ? 10.142 -3.075 -21.892 1.00 87.81 103 ALA A O 1
ATOM 855 N N . LEU A 1 104 ? 9.650 -3.648 -19.778 1.00 84.12 104 LEU A N 1
ATOM 856 C CA . LEU A 1 104 ? 11.015 -4.120 -19.471 1.00 84.12 104 LEU A CA 1
ATOM 857 C C . LEU A 1 104 ? 11.057 -5.439 -18.704 1.00 84.12 104 LEU A C 1
ATOM 859 O O . LEU A 1 104 ? 10.394 -5.612 -17.681 1.00 84.12 104 LEU A O 1
ATOM 863 N N . SER A 1 105 ? 11.952 -6.338 -19.105 1.00 82.00 105 SER A N 1
ATOM 864 C CA . SER A 1 10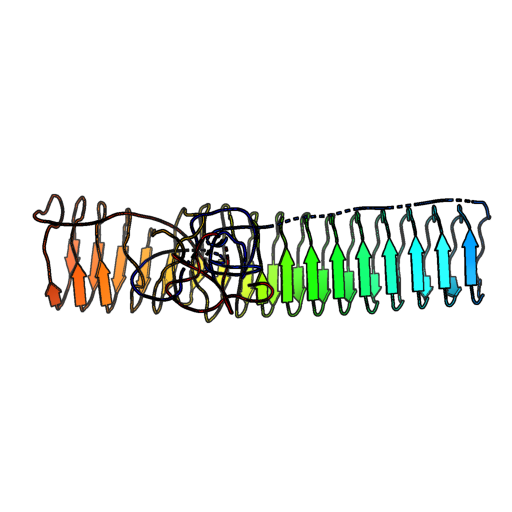5 ? 12.124 -7.612 -18.394 1.00 82.00 105 SER A CA 1
ATOM 865 C C . SER A 1 105 ? 12.987 -7.479 -17.134 1.00 82.00 105 SER A C 1
ATOM 867 O O . SER A 1 105 ? 12.700 -8.101 -16.106 1.00 82.00 105 SER A O 1
ATOM 869 N N . ARG A 1 106 ? 14.044 -6.656 -17.182 1.00 83.69 106 ARG A N 1
ATOM 870 C CA . ARG A 1 106 ? 14.875 -6.293 -16.020 1.00 83.69 106 ARG A CA 1
ATOM 871 C C . ARG A 1 106 ? 15.360 -4.854 -16.137 1.00 83.69 106 ARG A C 1
ATOM 873 O O . ARG A 1 106 ? 15.963 -4.504 -17.149 1.00 83.69 106 ARG A O 1
ATOM 880 N N . SER A 1 107 ? 15.177 -4.064 -15.087 1.00 83.81 107 SER A N 1
ATOM 881 C CA . SER A 1 107 ? 15.679 -2.691 -15.027 1.00 83.81 107 SER A CA 1
ATOM 882 C C . SER A 1 107 ? 16.645 -2.484 -13.854 1.00 83.81 107 SER A C 1
ATOM 884 O O . SER A 1 107 ? 16.399 -3.012 -12.769 1.00 83.81 107 SER A O 1
ATOM 886 N N . GLY A 1 108 ? 17.724 -1.724 -14.065 1.00 80.56 108 GLY A N 1
ATOM 887 C CA . GLY A 1 108 ? 18.714 -1.367 -13.042 1.00 80.56 108 GLY A CA 1
ATOM 888 C C . GLY A 1 108 ? 18.268 -0.246 -12.094 1.00 80.56 108 GLY A C 1
ATOM 889 O O . GLY A 1 108 ? 17.119 -0.237 -11.646 1.00 80.56 108 GLY A O 1
ATOM 890 N N . ALA A 1 109 ? 19.188 0.663 -11.756 1.00 80.50 109 ALA A N 1
ATOM 891 C CA . ALA A 1 109 ? 18.973 1.752 -10.798 1.00 80.50 109 ALA A CA 1
ATOM 892 C C . ALA A 1 109 ? 18.717 3.100 -11.493 1.00 80.50 109 ALA A C 1
ATOM 894 O O . ALA A 1 109 ? 19.375 3.410 -12.485 1.00 80.50 109 ALA A O 1
ATOM 895 N N . PHE A 1 110 ? 17.762 3.906 -11.014 1.00 80.06 110 PHE A N 1
ATOM 896 C CA . PHE A 1 110 ? 17.449 5.177 -11.682 1.00 80.06 110 PHE A CA 1
ATOM 897 C C . PHE A 1 110 ? 16.925 6.265 -10.745 1.00 80.06 110 PHE A C 1
ATOM 899 O O . PHE A 1 110 ? 16.231 5.990 -9.768 1.00 80.06 110 PHE A O 1
ATOM 906 N N . GLU A 1 111 ? 17.159 7.525 -11.102 1.00 82.00 111 GLU A N 1
ATOM 907 C CA . GLU A 1 111 ? 16.770 8.655 -10.256 1.00 82.00 111 GLU A CA 1
ATOM 908 C C . GLU A 1 111 ? 15.314 9.117 -10.490 1.00 82.00 111 GLU A C 1
ATOM 910 O O . GLU A 1 111 ? 14.488 9.049 -9.579 1.00 82.00 111 GLU A O 1
ATOM 915 N N . LYS A 1 112 ? 14.955 9.570 -11.705 1.00 84.00 112 LYS A N 1
ATOM 916 C CA . LYS A 1 112 ? 13.692 10.297 -11.982 1.00 84.00 112 LYS A CA 1
ATOM 917 C C . LYS A 1 112 ? 12.923 9.758 -13.201 1.00 84.00 112 LYS A C 1
ATOM 919 O O . LYS A 1 112 ? 13.374 9.881 -14.341 1.00 84.00 112 LYS A O 1
ATOM 924 N N . TRP A 1 113 ? 11.711 9.232 -12.981 1.00 81.38 113 TRP A N 1
ATOM 925 C CA . TRP A 1 113 ? 10.877 8.551 -13.999 1.00 81.38 113 TRP A CA 1
ATOM 926 C C . TRP A 1 113 ? 9.441 9.122 -14.124 1.00 81.38 113 TRP A C 1
ATOM 928 O O . TRP A 1 113 ? 8.774 9.341 -13.105 1.00 81.38 113 TRP A O 1
ATOM 938 N N . ARG A 1 114 ? 8.953 9.378 -15.365 1.00 83.06 114 ARG A N 1
ATOM 939 C CA . ARG A 1 114 ? 7.663 10.072 -15.654 1.00 83.06 114 ARG A CA 1
ATOM 940 C C . ARG A 1 114 ? 6.895 9.664 -16.960 1.00 83.06 114 ARG A C 1
ATOM 942 O O . ARG A 1 114 ? 7.016 10.408 -17.931 1.00 83.06 114 ARG A O 1
ATOM 949 N N . PHE A 1 115 ? 6.107 8.567 -17.055 1.00 82.12 115 PHE A N 1
ATOM 950 C CA . PHE A 1 115 ? 5.406 8.165 -18.332 1.00 82.12 115 PHE A CA 1
ATOM 951 C C . PHE A 1 115 ? 3.848 8.041 -18.250 1.00 82.12 115 PHE A C 1
ATOM 953 O O . PHE A 1 115 ? 3.241 8.518 -17.283 1.00 82.12 115 PHE A O 1
ATOM 960 N N . ARG A 1 116 ? 3.183 7.424 -19.255 1.00 85.62 116 ARG A N 1
ATOM 961 C CA . ARG A 1 116 ? 1.755 6.996 -19.251 1.00 85.62 116 ARG A CA 1
ATOM 962 C C . ARG A 1 116 ? 1.614 5.673 -18.480 1.00 85.62 116 ARG A C 1
ATOM 964 O O . ARG A 1 116 ? 1.094 5.686 -17.365 1.00 85.62 116 ARG A O 1
ATOM 971 N N . GLU A 1 117 ? 2.141 4.587 -19.037 1.00 87.19 117 GLU A N 1
ATOM 972 C CA . GLU A 1 117 ? 1.905 3.181 -18.657 1.00 87.19 117 GLU A CA 1
ATOM 973 C C . GLU A 1 117 ? 3.220 2.381 -18.634 1.00 87.19 117 GLU A C 1
ATOM 975 O O . GLU A 1 117 ? 4.119 2.646 -19.436 1.00 87.19 117 GLU A O 1
ATOM 980 N N . VAL A 1 118 ? 3.346 1.414 -17.714 1.00 86.62 118 VAL A N 1
ATOM 981 C CA . VAL A 1 118 ? 4.556 0.581 -17.559 1.00 86.62 118 VAL A CA 1
ATOM 982 C C . VAL A 1 118 ? 4.228 -0.864 -17.179 1.00 86.62 118 VAL A C 1
ATOM 984 O O . VAL A 1 118 ? 3.502 -1.097 -16.213 1.00 86.62 118 VAL A O 1
ATOM 987 N N . ALA A 1 119 ? 4.885 -1.819 -17.840 1.00 89.25 119 ALA A N 1
ATOM 988 C CA . ALA A 1 119 ? 4.976 -3.218 -17.427 1.00 89.25 119 ALA A CA 1
ATOM 989 C C . ALA A 1 119 ? 6.444 -3.608 -17.141 1.00 89.25 119 ALA A C 1
ATOM 991 O O . ALA A 1 119 ? 7.281 -3.529 -18.040 1.00 89.25 119 ALA A O 1
ATOM 992 N N . LEU A 1 120 ? 6.776 -4.048 -15.914 1.00 85.88 120 LEU A N 1
ATOM 993 C CA . LEU A 1 120 ? 8.113 -4.586 -15.583 1.00 85.88 120 LEU A CA 1
ATOM 994 C C . LEU A 1 120 ? 8.070 -5.985 -14.964 1.00 85.88 120 LEU A C 1
ATOM 996 O O . LEU A 1 120 ? 7.316 -6.258 -14.027 1.00 85.88 120 LEU A O 1
ATOM 1000 N N . SER A 1 121 ? 8.994 -6.855 -15.358 1.00 84.56 121 SER A N 1
ATOM 1001 C CA . SER A 1 121 ? 9.128 -8.174 -14.722 1.00 84.56 121 SER A CA 1
ATOM 1002 C C . SER A 1 121 ? 10.014 -8.127 -13.468 1.00 84.56 121 SER A C 1
ATOM 1004 O O . SER A 1 121 ? 9.738 -8.810 -12.477 1.00 84.56 121 SER A O 1
ATOM 1006 N N . ARG A 1 122 ? 11.077 -7.314 -13.470 1.00 84.44 122 ARG A N 1
ATOM 1007 C CA . ARG A 1 122 ? 11.929 -7.048 -12.294 1.00 84.44 122 ARG A CA 1
ATOM 1008 C C . ARG A 1 122 ? 12.477 -5.627 -12.335 1.00 84.44 122 ARG A C 1
ATOM 1010 O O . ARG A 1 122 ? 13.050 -5.240 -13.352 1.00 84.44 122 ARG A O 1
ATOM 1017 N N . SER A 1 123 ? 12.378 -4.902 -11.226 1.00 84.44 123 SER A N 1
ATOM 1018 C CA . SER A 1 123 ? 12.966 -3.568 -11.080 1.00 84.44 123 SER A CA 1
ATOM 1019 C C . SER A 1 123 ? 14.057 -3.519 -10.003 1.00 84.44 123 SER A C 1
ATOM 1021 O O . SER A 1 123 ? 13.949 -4.205 -8.985 1.00 84.44 123 SER A O 1
ATOM 1023 N N . GLY A 1 124 ? 15.080 -2.689 -10.217 1.00 81.94 124 GLY A N 1
ATOM 1024 C CA . GLY A 1 124 ? 16.113 -2.346 -9.238 1.00 81.94 124 GLY A CA 1
ATOM 1025 C C . GLY A 1 124 ? 15.670 -1.273 -8.236 1.00 81.94 124 GLY A C 1
ATOM 1026 O O . GLY A 1 124 ? 14.511 -1.259 -7.814 1.00 81.94 124 GLY A O 1
ATOM 1027 N N . ALA A 1 125 ? 16.604 -0.401 -7.845 1.00 82.19 125 ALA A N 1
ATOM 1028 C CA . ALA A 1 125 ? 16.397 0.659 -6.857 1.00 82.19 125 ALA A CA 1
ATOM 1029 C C . ALA A 1 125 ? 16.151 2.033 -7.507 1.00 82.19 125 ALA A C 1
ATOM 1031 O O . ALA A 1 125 ? 16.781 2.350 -8.517 1.00 82.19 125 ALA A O 1
ATOM 1032 N N . PHE A 1 126 ? 15.242 2.854 -6.962 1.00 81.06 126 PHE A N 1
ATOM 1033 C CA . PHE A 1 126 ? 14.950 4.163 -7.565 1.00 81.06 126 PHE A CA 1
ATOM 1034 C C . PHE A 1 126 ? 14.505 5.244 -6.579 1.00 81.06 126 PHE A C 1
ATOM 1036 O O . PHE A 1 126 ? 13.792 4.979 -5.613 1.00 81.06 126 PHE A O 1
ATOM 1043 N N . GLU A 1 127 ? 14.822 6.499 -6.894 1.00 84.19 127 GLU A N 1
ATOM 1044 C CA . GLU A 1 127 ? 14.490 7.634 -6.031 1.00 84.19 127 GLU A CA 1
ATOM 1045 C C . GLU A 1 127 ? 13.043 8.141 -6.245 1.00 84.19 127 GLU A C 1
ATOM 1047 O O . GLU A 1 127 ? 12.218 8.078 -5.331 1.00 84.19 127 GLU A O 1
ATOM 1052 N N . LYS A 1 128 ? 12.686 8.625 -7.449 1.00 84.94 128 LYS A N 1
ATOM 1053 C CA . LYS A 1 128 ? 11.441 9.392 -7.693 1.00 84.94 128 LYS A CA 1
ATOM 1054 C C . LYS A 1 128 ? 10.645 8.922 -8.920 1.00 84.94 128 LYS A C 1
ATOM 1056 O O . LYS A 1 128 ? 11.080 9.075 -10.062 1.00 84.94 128 LYS A O 1
ATOM 1061 N N . TRP A 1 129 ? 9.418 8.440 -8.699 1.00 81.94 129 TRP A N 1
ATOM 1062 C CA . TRP A 1 129 ? 8.530 7.888 -9.744 1.00 81.94 129 TRP A CA 1
ATOM 1063 C C . TRP A 1 129 ? 7.136 8.551 -9.798 1.00 81.94 129 TRP A C 1
ATOM 1065 O O . TRP A 1 129 ? 6.483 8.705 -8.760 1.00 81.94 129 TRP A O 1
ATOM 1075 N N . ARG A 1 130 ? 6.628 8.871 -11.011 1.00 84.62 130 ARG A N 1
ATOM 1076 C CA . ARG A 1 130 ? 5.222 9.296 -11.266 1.00 84.62 130 ARG A CA 1
ATOM 1077 C C . ARG A 1 130 ? 4.664 8.849 -12.631 1.00 84.62 130 ARG A C 1
ATOM 1079 O O . ARG A 1 130 ? 5.275 9.116 -13.655 1.00 84.62 130 ARG A O 1
ATOM 1086 N N . PHE A 1 131 ? 3.461 8.270 -12.665 1.00 83.19 131 PHE A N 1
ATOM 1087 C CA . PHE A 1 131 ? 2.837 7.552 -13.806 1.00 83.19 131 PHE A CA 1
ATOM 1088 C C . PHE A 1 131 ? 1.302 7.672 -13.803 1.00 83.19 131 PHE A C 1
ATOM 1090 O O . PHE A 1 131 ? 0.740 8.232 -12.858 1.00 83.19 131 PHE A O 1
ATOM 1097 N N . ARG A 1 132 ? 0.624 7.145 -14.838 1.00 86.56 132 ARG A N 1
ATOM 1098 C CA . ARG A 1 132 ? -0.808 6.799 -14.768 1.00 86.56 132 ARG A CA 1
ATOM 1099 C C . ARG A 1 132 ? -0.948 5.407 -14.140 1.00 86.56 132 ARG A C 1
ATOM 1101 O O . ARG A 1 132 ? -1.417 5.310 -13.010 1.00 86.56 132 ARG A O 1
ATOM 1108 N N . GLU A 1 133 ? -0.445 4.381 -14.821 1.00 87.81 133 GLU A N 1
ATOM 1109 C CA . GLU A 1 133 ? -0.675 2.956 -14.530 1.00 87.81 133 GLU A CA 1
ATOM 1110 C C . GLU A 1 133 ? 0.632 2.149 -14.540 1.00 87.81 133 GLU A C 1
ATOM 1112 O O . GLU A 1 133 ? 1.528 2.429 -15.341 1.00 87.81 133 GLU A O 1
ATOM 1117 N N . VAL A 1 134 ? 0.755 1.162 -13.644 1.00 87.81 134 VAL A N 1
ATOM 1118 C CA . VAL A 1 134 ? 1.959 0.322 -13.509 1.00 87.81 134 VAL A CA 1
ATOM 1119 C C . VAL A 1 134 ? 1.603 -1.128 -13.160 1.00 87.81 134 VAL A C 1
ATOM 1121 O O . VAL A 1 134 ? 0.908 -1.374 -12.175 1.00 87.81 134 VAL A O 1
ATOM 1124 N N . ALA A 1 135 ? 2.178 -2.091 -13.881 1.00 90.19 135 ALA A N 1
ATOM 1125 C CA . ALA A 1 135 ? 2.201 -3.507 -13.516 1.00 90.19 135 ALA A CA 1
ATOM 1126 C C . ALA A 1 135 ? 3.649 -3.969 -13.257 1.00 90.19 135 ALA A C 1
ATOM 1128 O O . ALA A 1 135 ? 4.478 -3.896 -14.165 1.00 90.19 135 ALA A O 1
ATOM 1129 N N . LEU A 1 136 ? 3.981 -4.463 -12.051 1.00 86.69 136 LEU A N 1
ATOM 1130 C CA . LEU A 1 136 ? 5.295 -5.081 -11.780 1.00 86.69 136 LEU A CA 1
ATOM 1131 C C . LEU A 1 136 ? 5.181 -6.490 -11.194 1.00 86.69 136 LEU A C 1
ATOM 1133 O O . LEU A 1 136 ? 4.508 -6.727 -10.196 1.00 86.69 136 LEU A O 1
ATOM 1137 N N . SER A 1 137 ? 5.972 -7.420 -11.714 1.00 85.44 137 SER A N 1
ATOM 1138 C CA . SER A 1 137 ? 6.105 -8.750 -11.106 1.00 85.44 137 SER A CA 1
ATOM 1139 C C . SER A 1 137 ? 6.970 -8.744 -9.835 1.00 85.44 137 SER A C 1
ATOM 1141 O O . SER A 1 137 ? 6.640 -9.405 -8.849 1.00 85.44 137 SER A O 1
ATOM 1143 N N . ARG A 1 138 ? 8.092 -8.012 -9.828 1.00 85.56 138 ARG A N 1
ATOM 1144 C CA . ARG A 1 138 ? 8.957 -7.834 -8.648 1.00 85.56 138 ARG A CA 1
ATOM 1145 C C . ARG A 1 138 ? 9.542 -6.429 -8.624 1.00 85.56 138 ARG A C 1
ATOM 1147 O O . ARG A 1 138 ? 10.144 -6.016 -9.613 1.00 85.56 138 ARG A O 1
ATOM 1154 N N . SER A 1 139 ? 9.415 -5.742 -7.496 1.00 85.69 139 SER A N 1
ATOM 1155 C CA . SER A 1 139 ? 9.999 -4.418 -7.286 1.00 85.69 139 SER A CA 1
ATOM 1156 C C . SER A 1 139 ? 11.170 -4.455 -6.294 1.00 85.69 139 SER A C 1
ATOM 1158 O O . SER A 1 139 ? 11.151 -5.250 -5.353 1.00 85.69 139 SER A O 1
ATOM 1160 N N . GLY A 1 140 ? 12.157 -3.580 -6.486 1.00 84.31 140 GLY A N 1
ATOM 1161 C CA . GLY A 1 140 ? 13.270 -3.357 -5.557 1.00 84.31 140 GLY A CA 1
ATOM 1162 C C . GLY A 1 140 ? 12.941 -2.357 -4.442 1.00 84.31 140 GLY A C 1
ATOM 1163 O O . GLY A 1 140 ? 11.809 -2.330 -3.951 1.00 84.31 140 GLY A O 1
ATOM 1164 N N . ALA A 1 141 ? 13.936 -1.561 -4.039 1.00 83.44 141 ALA A N 1
ATOM 1165 C CA . ALA A 1 141 ? 13.817 -0.533 -3.001 1.00 83.44 141 ALA A CA 1
ATOM 1166 C C . ALA A 1 141 ? 13.580 0.867 -3.596 1.00 83.44 141 ALA A C 1
ATOM 1168 O O . ALA A 1 141 ? 14.183 1.201 -4.616 1.00 83.44 141 ALA A O 1
ATOM 1169 N N . PHE A 1 142 ? 12.719 1.696 -2.993 1.00 82.50 142 PHE A N 1
ATOM 1170 C CA . PHE A 1 142 ? 12.442 3.028 -3.551 1.00 82.50 142 PHE A CA 1
ATOM 1171 C C . PHE A 1 142 ? 12.061 4.097 -2.523 1.00 82.50 142 PHE A C 1
ATOM 1173 O O . PHE A 1 142 ? 11.346 3.829 -1.559 1.00 82.50 142 PHE A O 1
ATOM 1180 N N . GLU A 1 143 ? 12.434 5.348 -2.791 1.00 85.00 143 GLU A N 1
ATOM 1181 C CA . GLU A 1 143 ? 12.167 6.461 -1.874 1.00 85.00 143 GLU A CA 1
ATOM 1182 C C . GLU A 1 143 ? 10.744 7.046 -2.042 1.00 85.00 143 GLU A C 1
ATOM 1184 O O . GLU A 1 143 ? 9.936 6.998 -1.113 1.00 85.00 143 GLU A O 1
ATOM 1189 N N . LYS A 1 144 ? 10.385 7.587 -3.223 1.00 85.44 144 LYS A N 1
ATOM 1190 C CA . LYS A 1 144 ? 9.162 8.405 -3.419 1.00 85.44 144 LYS A CA 1
ATOM 1191 C C . LYS A 1 144 ? 8.317 7.995 -4.639 1.00 85.44 144 LYS A C 1
ATOM 1193 O O . LYS A 1 144 ? 8.721 8.184 -5.788 1.00 85.44 144 LYS A O 1
ATOM 1198 N N . TRP A 1 145 ? 7.092 7.508 -4.396 1.00 82.81 145 TRP A N 1
ATOM 1199 C CA . TRP A 1 145 ? 6.192 6.895 -5.399 1.00 82.81 145 TRP A CA 1
ATOM 1200 C C . TRP A 1 145 ? 4.784 7.564 -5.465 1.00 82.81 145 TRP A C 1
ATOM 1202 O O . TRP A 1 145 ? 4.148 7.769 -4.423 1.00 82.81 145 TRP A O 1
ATOM 1212 N N . ARG A 1 146 ? 4.272 7.930 -6.668 1.00 85.19 146 ARG A N 1
ATOM 1213 C CA . ARG A 1 146 ? 2.997 8.689 -6.882 1.00 85.19 146 ARG A CA 1
ATOM 1214 C C . ARG A 1 146 ? 2.246 8.387 -8.217 1.00 85.19 146 ARG A C 1
ATOM 1216 O O . ARG A 1 146 ? 2.674 8.875 -9.262 1.00 85.19 146 ARG A O 1
ATOM 1223 N N . PHE A 1 147 ? 1.094 7.691 -8.218 1.00 84.06 147 PHE A N 1
ATOM 1224 C CA . PHE A 1 147 ? 0.401 7.230 -9.463 1.00 84.06 147 PHE A CA 1
ATOM 1225 C C . PHE A 1 147 ? -1.135 7.377 -9.459 1.00 84.06 147 PHE A C 1
ATOM 1227 O O . PHE A 1 147 ? -1.707 7.862 -8.480 1.00 84.06 147 PHE A O 1
ATOM 1234 N N . ARG A 1 148 ? -1.804 6.909 -10.529 1.00 87.31 148 ARG A N 1
ATOM 1235 C CA . ARG A 1 148 ? -3.234 6.547 -10.508 1.00 87.31 148 ARG A CA 1
ATOM 1236 C C . ARG A 1 148 ? -3.369 5.128 -9.929 1.00 87.31 148 ARG A C 1
ATOM 1238 O O . ARG A 1 148 ? -3.769 4.986 -8.778 1.00 87.31 148 ARG A O 1
ATOM 1245 N N . GLU A 1 149 ? -2.934 4.113 -10.667 1.00 88.44 149 GLU A N 1
ATOM 1246 C CA . GLU A 1 149 ? -3.224 2.690 -10.417 1.00 88.44 149 GLU A CA 1
ATOM 1247 C C . GLU A 1 149 ? -1.959 1.826 -10.477 1.00 88.44 149 GLU A C 1
ATOM 1249 O O . GLU A 1 149 ? -1.065 2.086 -11.285 1.00 88.44 149 GLU A O 1
ATOM 1254 N N . VAL A 1 150 ? -1.870 0.802 -9.621 1.00 88.06 150 VAL A N 1
ATOM 1255 C CA . VAL A 1 150 ? -0.703 -0.095 -9.550 1.00 88.06 150 VAL A CA 1
ATOM 1256 C C . VAL A 1 150 ? -1.106 -1.538 -9.242 1.00 88.06 150 VAL A C 1
ATOM 1258 O O . VAL A 1 150 ? -1.823 -1.772 -8.273 1.00 88.06 150 VAL A O 1
ATOM 1261 N N . ALA A 1 151 ? -0.552 -2.500 -9.984 1.00 90.56 151 ALA A N 1
ATOM 1262 C CA . ALA A 1 151 ? -0.623 -3.936 -9.706 1.00 90.56 151 ALA A CA 1
ATOM 1263 C C . ALA A 1 151 ? 0.788 -4.523 -9.471 1.00 90.56 151 ALA A C 1
ATOM 1265 O O . ALA A 1 151 ? 1.588 -4.554 -10.407 1.00 90.56 151 ALA A O 1
ATOM 1266 N N . LEU A 1 152 ? 1.126 -4.995 -8.255 1.00 87.44 152 LEU A N 1
ATOM 1267 C CA . LEU A 1 152 ? 2.430 -5.640 -7.975 1.00 87.44 152 LEU A CA 1
ATOM 1268 C C . LEU A 1 152 ? 2.319 -7.071 -7.421 1.00 87.44 152 LEU A C 1
ATOM 1270 O O . LEU A 1 152 ? 1.692 -7.308 -6.388 1.00 87.44 152 LEU A O 1
ATOM 1274 N N . SER A 1 153 ? 3.043 -8.035 -7.990 1.00 86.25 153 SER A N 1
ATOM 1275 C CA . SER A 1 153 ? 3.072 -9.398 -7.427 1.00 86.25 153 SER A CA 1
ATOM 1276 C C . SER A 1 153 ? 3.968 -9.505 -6.185 1.00 86.25 153 SER A C 1
ATOM 1278 O O . SER A 1 153 ? 3.635 -10.225 -5.240 1.00 86.25 153 SER A O 1
ATOM 1280 N N . ARG A 1 154 ? 5.109 -8.799 -6.156 1.00 85.81 154 ARG A N 1
ATOM 1281 C CA . ARG A 1 154 ? 6.010 -8.695 -4.991 1.00 85.81 154 ARG A CA 1
ATOM 1282 C C . ARG A 1 154 ? 6.662 -7.318 -4.927 1.00 85.81 154 ARG A C 1
ATOM 1284 O O . ARG A 1 154 ? 7.210 -6.863 -5.929 1.00 85.81 154 ARG A O 1
ATOM 1291 N N . SER A 1 155 ? 6.662 -6.707 -3.749 1.00 86.88 155 SER A N 1
ATOM 1292 C CA . SER A 1 155 ? 7.283 -5.415 -3.488 1.00 86.88 155 SER A CA 1
ATOM 1293 C C . SER A 1 155 ? 8.469 -5.528 -2.523 1.00 86.88 155 SER A C 1
ATOM 1295 O O . SER A 1 155 ? 8.430 -6.333 -1.592 1.00 86.88 155 SER A O 1
ATOM 1297 N N . GLY A 1 156 ? 9.491 -4.695 -2.721 1.00 84.38 156 GLY A N 1
ATOM 1298 C CA . GLY A 1 156 ? 10.610 -4.515 -1.791 1.00 84.38 156 GLY A CA 1
ATOM 1299 C C . GLY A 1 156 ? 10.301 -3.526 -0.660 1.00 84.38 156 GLY A C 1
ATOM 1300 O O . GLY A 1 156 ? 9.168 -3.479 -0.171 1.00 84.38 156 GLY A O 1
ATOM 1301 N N . ALA A 1 157 ? 11.314 -2.760 -0.245 1.00 83.94 157 ALA A N 1
ATOM 1302 C CA . ALA A 1 157 ? 11.233 -1.764 0.827 1.00 83.94 157 ALA A CA 1
ATOM 1303 C C . ALA A 1 157 ? 11.012 -0.340 0.285 1.00 83.94 157 ALA A C 1
ATOM 1305 O O . ALA A 1 157 ? 11.591 0.015 -0.743 1.00 83.94 157 ALA A O 1
ATOM 1306 N N . PHE A 1 158 ? 10.186 0.488 0.939 1.00 83.06 158 PHE A N 1
ATOM 1307 C CA . PHE A 1 158 ? 9.946 1.854 0.449 1.00 83.06 158 PHE A CA 1
ATOM 1308 C C . PHE A 1 158 ? 9.639 2.883 1.537 1.00 83.06 158 PHE A C 1
ATOM 1310 O O . PHE A 1 158 ? 8.935 2.601 2.506 1.00 83.06 158 PHE A O 1
ATOM 1317 N N . GLU A 1 159 ? 10.047 4.127 1.302 1.00 85.25 159 GLU A N 1
ATOM 1318 C CA . GLU A 1 159 ? 9.835 5.214 2.259 1.00 85.25 159 GLU A CA 1
ATOM 1319 C C . GLU A 1 159 ? 8.441 5.869 2.131 1.00 85.25 159 GLU A C 1
ATOM 1321 O O . GLU A 1 159 ? 7.661 5.853 3.083 1.00 85.25 159 GLU A O 1
ATOM 1326 N N . LYS A 1 160 ? 8.075 6.440 0.967 1.00 85.75 160 LYS A N 1
ATOM 1327 C CA . LYS A 1 160 ? 6.903 7.343 0.820 1.00 85.75 160 LYS A CA 1
ATOM 1328 C C . LYS A 1 160 ? 6.005 7.038 -0.402 1.00 85.75 160 LYS A C 1
ATOM 1330 O O . LYS A 1 160 ? 6.426 7.196 -1.549 1.00 85.75 160 LYS A O 1
ATOM 1335 N N . TRP A 1 161 ? 4.720 6.710 -0.173 1.00 82.81 161 TRP A N 1
ATOM 1336 C CA . TRP A 1 161 ? 3.703 6.354 -1.203 1.00 82.81 161 TRP A CA 1
ATOM 1337 C C . TRP A 1 161 ? 2.430 7.244 -1.201 1.00 82.81 161 TRP A C 1
ATOM 1339 O O . TRP A 1 161 ? 1.834 7.458 -0.141 1.00 82.81 161 TRP A O 1
ATOM 1349 N N . ARG A 1 162 ? 1.934 7.685 -2.381 1.00 85.62 162 ARG A N 1
ATOM 1350 C CA . ARG A 1 162 ? 0.633 8.404 -2.552 1.00 85.62 162 ARG A CA 1
ATOM 1351 C C . ARG A 1 162 ? -0.024 8.251 -3.947 1.00 85.62 162 ARG A C 1
ATOM 1353 O O . ARG A 1 162 ? 0.266 9.051 -4.838 1.00 85.62 162 ARG A O 1
ATOM 1360 N N . PHE A 1 163 ? -0.915 7.272 -4.167 1.00 84.44 163 PHE A N 1
ATOM 1361 C CA . PHE A 1 163 ? -1.522 6.957 -5.490 1.00 84.44 163 PHE A CA 1
ATOM 1362 C C . PHE A 1 163 ? -3.046 7.287 -5.581 1.00 84.44 163 PHE A C 1
ATOM 1364 O O . PHE A 1 163 ? -3.493 8.239 -4.936 1.00 84.44 163 PHE A O 1
ATOM 1371 N N . ARG A 1 164 ? -3.852 6.535 -6.358 1.00 88.00 164 ARG A N 1
ATOM 1372 C CA . ARG A 1 164 ? -5.328 6.424 -6.235 1.00 88.00 164 ARG A CA 1
ATOM 1373 C C . ARG A 1 164 ? -5.719 5.029 -5.717 1.00 88.00 164 ARG A C 1
ATOM 1375 O O . ARG A 1 164 ? -6.306 4.940 -4.642 1.00 88.00 164 ARG A O 1
ATOM 1382 N N . GLU A 1 165 ? -5.323 3.979 -6.437 1.00 88.75 165 GLU A N 1
ATOM 1383 C CA . GLU A 1 165 ? -5.699 2.566 -6.239 1.00 88.75 165 GLU A CA 1
ATOM 1384 C C . GLU A 1 165 ? -4.470 1.643 -6.332 1.00 88.75 165 GLU A C 1
ATOM 1386 O O . GLU A 1 165 ? -3.544 1.907 -7.103 1.00 88.75 165 GLU A O 1
ATOM 1391 N N . VAL A 1 166 ? -4.444 0.562 -5.546 1.00 88.62 166 VAL A N 1
ATOM 1392 C CA . VAL A 1 166 ? -3.342 -0.420 -5.515 1.00 88.62 166 VAL A CA 1
ATOM 1393 C C . VAL A 1 166 ? -3.875 -1.835 -5.375 1.00 88.62 166 VAL A C 1
ATOM 1395 O O . VAL A 1 166 ? -4.647 -2.084 -4.461 1.00 88.62 166 VAL A O 1
ATOM 1398 N N . ALA A 1 167 ? -3.358 -2.774 -6.161 1.00 90.81 167 ALA A N 1
ATOM 1399 C CA . ALA A 1 167 ? -3.430 -4.207 -5.905 1.00 90.81 167 ALA A CA 1
ATOM 1400 C C . ALA A 1 167 ? -2.009 -4.768 -5.700 1.00 90.81 167 ALA A C 1
ATOM 1402 O O . ALA A 1 167 ? -1.169 -4.638 -6.587 1.00 90.81 167 ALA A O 1
ATOM 1403 N N . LEU A 1 168 ? -1.704 -5.403 -4.562 1.00 87.81 168 LEU A N 1
ATOM 1404 C CA . LEU A 1 168 ? -0.474 -6.201 -4.409 1.00 87.81 168 LEU A CA 1
ATOM 1405 C C . LEU A 1 168 ? -0.787 -7.633 -3.979 1.00 87.81 168 LEU A C 1
ATOM 1407 O O . LEU A 1 168 ? -1.846 -7.904 -3.428 1.00 87.81 168 LEU A O 1
ATOM 1411 N N . SER A 1 169 ? 0.165 -8.545 -4.192 1.00 85.56 169 SER A N 1
ATOM 1412 C CA . SER A 1 169 ? 0.068 -9.929 -3.703 1.00 85.56 169 SER A CA 1
ATOM 1413 C C . SER A 1 169 ? 0.941 -10.269 -2.487 1.00 85.56 169 SER A C 1
ATOM 1415 O O . SER A 1 169 ? 0.782 -11.358 -1.939 1.00 85.56 169 SER A O 1
ATOM 1417 N N . ARG A 1 170 ? 1.812 -9.354 -2.037 1.00 86.38 170 ARG A N 1
ATOM 1418 C CA . ARG A 1 170 ? 3.277 -9.489 -1.836 1.00 86.38 170 ARG A CA 1
ATOM 1419 C C . ARG A 1 170 ? 3.854 -8.145 -1.374 1.00 86.38 170 ARG A C 1
ATOM 1421 O O . ARG A 1 170 ? 4.558 -7.548 -2.174 1.00 86.38 170 ARG A O 1
ATOM 1428 N N . SER A 1 171 ? 3.578 -7.653 -0.158 1.00 86.19 171 SER A N 1
ATOM 1429 C CA . SER A 1 171 ? 4.215 -6.420 0.361 1.00 86.19 171 SER A CA 1
ATOM 1430 C C . SER A 1 171 ? 5.441 -6.672 1.262 1.00 86.19 171 SER A C 1
ATOM 1432 O O . SER A 1 171 ? 5.452 -7.627 2.039 1.00 86.19 171 SER A O 1
ATOM 1434 N N . GLY A 1 172 ? 6.442 -5.788 1.168 1.00 80.69 172 GLY A N 1
ATOM 1435 C CA . GLY A 1 172 ? 7.636 -5.725 2.027 1.00 80.69 172 GLY A CA 1
ATOM 1436 C C . GLY A 1 172 ? 7.481 -4.790 3.238 1.00 80.69 172 GLY A C 1
ATOM 1437 O O . GLY A 1 172 ? 6.402 -4.739 3.834 1.00 80.69 172 GLY A O 1
ATOM 1438 N N . ALA A 1 173 ? 8.552 -4.067 3.589 1.00 83.50 173 ALA A N 1
ATOM 1439 C CA . ALA A 1 173 ? 8.615 -3.108 4.703 1.00 83.50 173 ALA A CA 1
ATOM 1440 C C . ALA A 1 173 ? 8.482 -1.650 4.220 1.00 83.50 173 ALA A C 1
ATOM 1442 O O . ALA A 1 173 ? 9.055 -1.295 3.188 1.00 83.50 173 ALA A O 1
ATOM 1443 N N . PHE A 1 174 ? 7.734 -0.799 4.935 1.00 83.25 174 PHE A N 1
ATOM 1444 C CA . PHE A 1 174 ? 7.510 0.583 4.483 1.00 83.25 174 PHE A CA 1
ATOM 1445 C C . PHE A 1 174 ? 7.298 1.602 5.611 1.00 83.25 174 PHE A C 1
ATOM 1447 O O . PHE A 1 174 ? 6.660 1.308 6.619 1.00 83.25 174 PHE A O 1
ATOM 1454 N N . GLU A 1 175 ? 7.721 2.847 5.394 1.00 85.38 175 GLU A N 1
ATOM 1455 C CA . GLU A 1 175 ? 7.577 3.911 6.397 1.00 85.38 175 GLU A CA 1
ATOM 1456 C C . GLU A 1 175 ? 6.217 4.640 6.311 1.00 85.38 175 GLU A C 1
ATOM 1458 O O . GLU A 1 175 ? 5.421 4.589 7.249 1.00 85.38 175 GLU A O 1
ATOM 1463 N N . LYS A 1 176 ? 5.901 5.318 5.194 1.00 85.56 176 LYS A N 1
ATOM 1464 C CA . LYS A 1 176 ? 4.775 6.276 5.089 1.00 85.56 176 LYS A CA 1
ATOM 1465 C C . LYS A 1 176 ? 3.886 6.061 3.852 1.00 85.56 176 LYS A C 1
ATOM 1467 O O . LYS A 1 176 ? 4.288 6.305 2.715 1.00 85.56 176 LYS A O 1
ATOM 1472 N N . TRP A 1 177 ? 2.611 5.736 4.075 1.00 82.88 177 TRP A N 1
ATOM 1473 C CA . TRP A 1 177 ? 1.601 5.460 3.033 1.00 82.88 177 TRP A CA 1
ATOM 1474 C C . TRP A 1 177 ? 0.377 6.410 3.115 1.00 82.88 177 TRP A C 1
ATOM 1476 O O . TRP A 1 177 ? -0.140 6.660 4.210 1.00 82.88 177 TRP A O 1
ATOM 1486 N N . ARG A 1 178 ? -0.102 6.978 1.985 1.00 85.44 178 ARG A N 1
ATOM 1487 C CA . ARG A 1 178 ? -1.180 8.011 1.961 1.00 85.44 178 ARG A CA 1
ATOM 1488 C C . ARG A 1 178 ? -2.054 8.066 0.669 1.00 85.44 178 ARG A C 1
ATOM 1490 O O . ARG A 1 178 ? -1.732 8.870 -0.206 1.00 85.44 178 ARG A O 1
ATOM 1497 N N . PHE A 1 179 ? -3.143 7.294 0.495 1.00 84.62 179 PHE A N 1
ATOM 1498 C CA . PHE A 1 179 ? -4.064 7.436 -0.678 1.00 84.62 179 PHE A CA 1
ATOM 1499 C C . PHE A 1 179 ? -5.501 6.857 -0.497 1.00 84.62 179 PHE A C 1
ATOM 1501 O O . PHE A 1 179 ? -5.998 6.842 0.623 1.00 84.62 179 PHE A O 1
ATOM 1508 N N . ARG A 1 180 ? -6.237 6.506 -1.575 1.00 87.88 180 ARG A N 1
ATOM 1509 C CA . ARG A 1 180 ? -7.692 6.203 -1.554 1.00 87.88 180 ARG A CA 1
ATOM 1510 C C . ARG A 1 180 ? -8.023 4.729 -1.265 1.00 87.88 180 ARG A C 1
ATOM 1512 O O . ARG A 1 180 ? -8.642 4.485 -0.233 1.00 87.88 180 ARG A O 1
ATOM 1519 N N . GLU A 1 181 ? -7.633 3.796 -2.137 1.00 88.62 181 GLU A N 1
ATOM 1520 C CA . GLU A 1 181 ? -8.031 2.372 -2.110 1.00 88.62 181 GLU A CA 1
ATOM 1521 C C . GLU A 1 181 ? -6.828 1.429 -2.260 1.00 88.62 181 GLU A C 1
ATOM 1523 O O . GLU A 1 181 ? -5.870 1.734 -2.973 1.00 88.62 181 GLU A O 1
ATOM 1528 N N . VAL A 1 182 ? -6.875 0.275 -1.584 1.00 88.62 182 VAL A N 1
ATOM 1529 C CA . VAL A 1 182 ? -5.823 -0.759 -1.593 1.00 88.62 182 VAL A CA 1
ATOM 1530 C C . VAL A 1 182 ? -6.465 -2.152 -1.573 1.00 88.62 182 VAL A C 1
ATOM 1532 O O . VAL A 1 182 ? -7.459 -2.358 -0.882 1.00 88.62 182 VAL A O 1
ATOM 1535 N N . ALA A 1 183 ? -5.849 -3.108 -2.265 1.00 90.75 183 ALA A N 1
ATOM 1536 C CA . ALA A 1 183 ? -6.201 -4.520 -2.380 1.00 90.75 183 ALA A CA 1
ATOM 1537 C C . ALA A 1 183 ? -4.969 -5.432 -2.167 1.00 90.75 183 ALA A C 1
ATOM 1539 O O . ALA A 1 183 ? -3.948 -5.240 -2.815 1.00 90.75 183 ALA A O 1
ATOM 1540 N N . LEU A 1 184 ? -5.066 -6.402 -1.246 1.00 87.69 184 LEU A N 1
ATOM 1541 C CA . LEU A 1 184 ? -4.042 -7.341 -0.736 1.00 87.69 184 LEU A CA 1
ATOM 1542 C C . LEU A 1 184 ? -4.788 -8.563 -0.182 1.00 87.69 184 LEU A C 1
ATOM 1544 O O . LEU A 1 184 ? -5.690 -8.408 0.644 1.00 87.69 184 LEU A O 1
ATOM 1548 N N . SER A 1 185 ? -4.436 -9.815 -0.449 1.00 85.56 185 SER A N 1
ATOM 1549 C CA . SER A 1 185 ? -3.201 -10.427 -0.940 1.00 85.56 185 SER A CA 1
ATOM 1550 C C . SER A 1 185 ? -1.890 -9.922 -0.273 1.00 85.56 185 SER A C 1
ATOM 1552 O O . SER A 1 185 ? -1.126 -9.149 -0.826 1.00 85.56 185 SER A O 1
ATOM 1554 N N . ARG A 1 186 ? -1.693 -10.386 0.982 1.00 86.06 186 ARG A N 1
ATOM 1555 C CA . ARG A 1 186 ? -0.523 -10.387 1.908 1.00 86.06 186 ARG A CA 1
ATOM 1556 C C . ARG A 1 186 ? 0.332 -9.105 2.107 1.00 86.06 186 ARG A C 1
ATOM 1558 O O . ARG A 1 186 ? 0.960 -8.620 1.173 1.00 86.06 186 ARG A O 1
ATOM 1565 N N . SER A 1 187 ? 0.491 -8.666 3.366 1.00 85.06 187 SER A N 1
ATOM 1566 C CA . SER A 1 187 ? 1.366 -7.554 3.773 1.00 85.06 187 SER A CA 1
ATOM 1567 C C . SER A 1 187 ? 2.474 -7.930 4.774 1.00 85.06 187 SER A C 1
ATOM 1569 O O . SER A 1 187 ? 2.310 -8.846 5.584 1.00 85.06 187 SER A O 1
ATOM 1571 N N . GLY A 1 188 ? 3.577 -7.180 4.721 1.00 53.81 188 GLY A N 1
ATOM 1572 C CA . GLY A 1 188 ? 4.608 -7.081 5.761 1.00 53.81 188 GLY A CA 1
ATOM 1573 C C . GLY A 1 188 ? 4.254 -6.053 6.849 1.00 53.81 188 GLY A C 1
ATOM 1574 O O . GLY A 1 188 ? 3.070 -5.861 7.141 1.00 53.81 188 GLY A O 1
ATOM 1575 N N . ALA A 1 189 ? 5.279 -5.405 7.421 1.00 82.44 189 ALA A N 1
ATOM 1576 C CA . ALA A 1 189 ? 5.199 -4.438 8.527 1.00 82.44 189 ALA A CA 1
ATOM 1577 C C . ALA A 1 189 ? 5.472 -2.983 8.076 1.00 82.44 189 ALA A C 1
ATOM 1579 O O . ALA A 1 189 ? 6.199 -2.751 7.109 1.00 82.44 189 ALA A O 1
ATOM 1580 N N . PHE A 1 190 ? 4.828 -2.008 8.731 1.00 82.44 190 PHE A N 1
ATOM 1581 C CA . PHE A 1 190 ? 4.781 -0.601 8.303 1.00 82.44 190 PHE A CA 1
ATOM 1582 C C . PHE A 1 190 ? 4.671 0.374 9.497 1.00 82.44 190 PHE A C 1
ATOM 1584 O O . PHE A 1 190 ? 3.928 0.090 10.440 1.00 82.44 190 PHE A O 1
ATOM 1591 N N . GLU A 1 191 ? 5.300 1.556 9.411 1.00 85.25 191 GLU A N 1
ATOM 1592 C CA . GLU A 1 191 ? 5.245 2.598 10.460 1.00 85.25 191 GLU A CA 1
ATOM 1593 C C . GLU A 1 191 ? 3.932 3.427 10.432 1.00 85.25 191 GLU A C 1
ATOM 1595 O O . GLU A 1 191 ? 3.213 3.486 11.429 1.00 85.25 191 GLU A O 1
ATOM 1600 N N . LYS A 1 192 ? 3.572 4.090 9.313 1.00 85.25 192 LYS A N 1
ATOM 1601 C CA . LYS A 1 192 ? 2.479 5.100 9.272 1.00 85.25 192 LYS A CA 1
ATOM 1602 C C . LYS A 1 192 ? 1.571 5.065 8.023 1.00 85.25 192 LYS A C 1
ATOM 1604 O O . LYS A 1 192 ? 2.051 5.179 6.895 1.00 85.25 192 LYS A O 1
ATOM 1609 N N . TRP A 1 193 ? 0.238 5.082 8.214 1.00 82.00 193 TRP A N 1
ATOM 1610 C CA . TRP A 1 193 ? -0.794 5.126 7.140 1.00 82.00 193 TRP A CA 1
ATOM 1611 C C . TRP A 1 193 ? -1.874 6.236 7.289 1.00 82.00 193 TRP A C 1
ATOM 1613 O O . TRP A 1 193 ? -2.314 6.534 8.402 1.00 82.00 193 TRP A O 1
ATOM 1623 N N . ARG A 1 194 ? -2.380 6.795 6.164 1.00 85.19 194 ARG A N 1
ATOM 1624 C CA . ARG A 1 194 ? -3.542 7.733 6.083 1.00 85.19 194 ARG A CA 1
ATOM 1625 C C . ARG A 1 194 ? -4.413 7.511 4.817 1.00 85.19 194 ARG A C 1
ATOM 1627 O O . ARG A 1 194 ? -4.008 7.964 3.748 1.00 85.19 194 ARG A O 1
ATOM 1634 N N . PHE A 1 195 ? -5.581 6.858 4.915 1.00 84.62 195 PHE A N 1
ATOM 1635 C CA . PHE A 1 195 ? -6.402 6.409 3.759 1.00 84.62 195 PHE A CA 1
ATOM 1636 C C . PHE A 1 195 ? -7.913 6.684 3.864 1.00 84.62 195 PHE A C 1
ATOM 1638 O O . PHE A 1 195 ? -8.381 7.250 4.852 1.00 84.62 195 PHE A O 1
ATOM 1645 N N . ARG A 1 196 ? -8.667 6.240 2.843 1.00 87.75 196 ARG A N 1
ATOM 1646 C CA . ARG A 1 196 ? -10.110 5.962 2.907 1.00 87.75 196 ARG A CA 1
ATOM 1647 C C . ARG A 1 196 ? -10.387 4.461 3.144 1.00 87.75 196 ARG A C 1
ATOM 1649 O O . ARG A 1 196 ? -10.775 4.116 4.255 1.00 87.75 196 ARG A O 1
ATOM 1656 N N . GLU A 1 197 ? -10.140 3.604 2.143 1.00 88.88 197 GLU A N 1
ATOM 1657 C CA . GLU A 1 197 ? -10.474 2.163 2.074 1.00 88.88 197 GLU A CA 1
ATOM 1658 C C . GLU A 1 197 ? -9.199 1.317 1.821 1.00 88.88 197 GLU A C 1
ATOM 1660 O O . GLU A 1 197 ? -8.267 1.793 1.180 1.00 88.88 197 GLU A O 1
ATOM 1665 N N . VAL A 1 198 ? -9.091 0.080 2.327 1.00 88.81 198 VAL A N 1
ATOM 1666 C CA . VAL A 1 198 ? -7.794 -0.646 2.433 1.00 88.81 198 VAL A CA 1
ATOM 1667 C C . VAL A 1 198 ? -7.774 -2.162 2.199 1.00 88.81 198 VAL A C 1
ATOM 1669 O O . VAL A 1 198 ? -8.772 -2.868 2.291 1.00 88.81 198 VAL A O 1
ATOM 1672 N N . ALA A 1 199 ? -6.548 -2.681 2.051 1.00 90.69 199 ALA A N 1
ATOM 1673 C CA . ALA A 1 199 ? -6.262 -4.089 2.229 1.00 90.69 199 ALA A CA 1
ATOM 1674 C C . ALA A 1 199 ? -4.934 -4.469 2.887 1.00 90.69 199 ALA A C 1
ATOM 1676 O O . ALA A 1 199 ? -3.936 -3.800 2.651 1.00 90.69 199 ALA A O 1
ATOM 1677 N N . LEU A 1 200 ? -4.940 -5.600 3.622 1.00 87.81 200 LEU A N 1
ATOM 1678 C CA . LEU A 1 200 ? -3.804 -6.287 4.265 1.00 87.81 200 LEU A CA 1
ATOM 1679 C C . LEU A 1 200 ? -4.092 -7.812 4.564 1.00 87.81 200 LEU A C 1
ATOM 1681 O O . LEU A 1 200 ? -4.047 -8.234 5.716 1.00 87.81 200 LEU A O 1
ATOM 1685 N N . SER A 1 201 ? -4.454 -8.671 3.583 1.00 86.00 201 SER A N 1
ATOM 1686 C CA . SER A 1 201 ? -4.789 -10.118 3.762 1.00 86.00 201 SER A CA 1
ATOM 1687 C C . SER A 1 201 ? -4.121 -10.923 4.885 1.00 86.00 201 SER A C 1
ATOM 1689 O O . SER A 1 201 ? -4.788 -11.379 5.810 1.00 86.00 201 SER A O 1
ATOM 1691 N N . ARG A 1 202 ? -2.829 -11.223 4.767 1.00 85.69 202 ARG A N 1
ATOM 1692 C CA . ARG A 1 202 ? -2.069 -11.481 5.985 1.00 85.69 202 ARG A CA 1
ATOM 1693 C C . ARG A 1 202 ? -1.452 -10.167 6.363 1.00 85.69 202 ARG A C 1
ATOM 1695 O O . ARG A 1 202 ? -1.194 -9.352 5.483 1.00 85.69 202 ARG A O 1
ATOM 1702 N N . SER A 1 203 ? -1.162 -10.033 7.629 1.00 86.12 203 SER A N 1
ATOM 1703 C CA . SER A 1 203 ? -0.268 -9.009 8.106 1.00 86.12 203 SER A CA 1
ATOM 1704 C C . SER A 1 203 ? 0.741 -9.649 9.024 1.00 86.12 203 SER A C 1
ATOM 1706 O O . SER A 1 203 ? 0.617 -10.828 9.363 1.00 86.12 203 SER A O 1
ATOM 1708 N N . GLY A 1 204 ? 1.696 -8.839 9.431 1.00 85.31 204 GLY A N 1
ATOM 1709 C CA . GLY A 1 204 ? 2.535 -9.069 10.586 1.00 85.31 204 GLY A CA 1
ATOM 1710 C C . GLY A 1 204 ? 2.233 -8.013 11.641 1.00 85.31 204 GLY A C 1
ATOM 1711 O O . GLY A 1 204 ? 1.100 -7.530 11.745 1.00 85.31 204 GLY A O 1
ATOM 1712 N N . ALA A 1 205 ? 3.270 -7.678 12.412 1.00 83.62 205 ALA A N 1
ATOM 1713 C CA . ALA A 1 205 ? 3.282 -6.510 13.283 1.00 83.62 205 ALA A CA 1
ATOM 1714 C C . ALA A 1 205 ? 3.207 -5.193 12.483 1.00 83.62 205 ALA A C 1
ATOM 1716 O O . ALA A 1 205 ? 3.443 -5.212 11.274 1.00 83.62 205 ALA A O 1
ATOM 1717 N N . PHE A 1 206 ? 2.885 -4.085 13.167 1.00 83.31 206 PHE A N 1
ATOM 1718 C CA . PHE A 1 206 ? 2.109 -2.912 12.722 1.00 83.31 206 PHE A CA 1
ATOM 1719 C C . PHE A 1 206 ? 2.303 -1.725 13.683 1.00 83.31 206 PHE A C 1
ATOM 1721 O O . PHE A 1 206 ? 2.257 -1.956 14.886 1.00 83.31 206 PHE A O 1
ATOM 1728 N N . GLU A 1 207 ? 2.366 -0.465 13.225 1.00 85.31 207 GLU A N 1
ATOM 1729 C CA . GLU A 1 207 ? 2.424 0.686 14.146 1.00 85.31 207 GLU A CA 1
ATOM 1730 C C . GLU A 1 207 ? 1.213 1.645 14.063 1.00 85.31 207 GLU A C 1
ATOM 1732 O O . GLU A 1 207 ? 0.219 1.375 14.736 1.00 85.31 207 GLU A O 1
ATOM 1737 N N . LYS A 1 208 ? 1.224 2.745 13.284 1.00 85.44 208 LYS A N 1
ATOM 1738 C CA . LYS A 1 208 ? 0.233 3.862 13.355 1.00 85.44 208 LYS A CA 1
ATOM 1739 C C . LYS A 1 208 ? -0.684 4.050 12.125 1.00 85.44 208 LYS A C 1
ATOM 1741 O O . LYS A 1 208 ? -0.232 4.056 10.981 1.00 85.44 208 LYS A O 1
ATOM 1746 N N . TRP A 1 209 ? -1.974 4.360 12.360 1.00 81.94 209 TRP A N 1
ATOM 1747 C CA . TRP A 1 209 ? -3.029 4.291 11.321 1.00 81.94 209 TRP A CA 1
ATOM 1748 C C . TRP A 1 209 ? -4.143 5.368 11.391 1.00 81.94 209 TRP A C 1
ATOM 1750 O O . TRP A 1 209 ? -4.601 5.736 12.476 1.00 81.94 209 TRP A O 1
ATOM 1760 N N . ARG A 1 210 ? -4.658 5.813 10.225 1.00 85.19 210 ARG A N 1
ATOM 1761 C CA . ARG A 1 210 ? -5.967 6.503 10.039 1.00 85.19 210 ARG A CA 1
ATOM 1762 C C . ARG A 1 210 ? -6.641 6.129 8.697 1.00 85.19 210 ARG A C 1
ATOM 1764 O O . ARG A 1 210 ? -6.007 6.309 7.664 1.00 85.19 210 ARG A O 1
ATOM 1771 N N . PHE A 1 211 ? -7.914 5.721 8.707 1.00 84.06 211 PHE A N 1
ATOM 1772 C CA . PHE A 1 211 ? -8.810 5.387 7.574 1.00 84.06 211 PHE A CA 1
ATOM 1773 C C . PHE A 1 211 ? -10.205 6.045 7.793 1.00 84.06 211 PHE A C 1
ATOM 1775 O O . PHE A 1 211 ? -10.320 6.867 8.707 1.00 84.06 211 PHE A O 1
ATOM 1782 N N . ARG A 1 212 ? -11.268 5.669 7.044 1.00 87.81 212 ARG A N 1
ATOM 1783 C CA . ARG A 1 212 ? -12.678 5.974 7.416 1.00 87.81 212 ARG A CA 1
ATOM 1784 C C . ARG A 1 212 ? -13.588 4.729 7.493 1.00 87.81 212 ARG A C 1
ATOM 1786 O O . ARG A 1 212 ? -13.774 4.237 8.602 1.00 87.81 212 ARG A O 1
ATOM 1793 N N . GLU A 1 213 ? -14.139 4.231 6.381 1.00 88.44 213 GLU A N 1
ATOM 1794 C CA . GLU A 1 213 ? -14.913 2.968 6.299 1.00 88.44 213 GLU A CA 1
ATOM 1795 C C . GLU A 1 213 ? -14.002 1.792 5.915 1.00 88.44 213 GLU A C 1
ATOM 1797 O O . GLU A 1 213 ? -13.208 1.913 4.977 1.00 88.44 213 GLU A O 1
ATOM 1802 N N . VAL A 1 214 ? -14.050 0.677 6.657 1.00 88.12 214 VAL A N 1
ATOM 1803 C CA . VAL A 1 214 ? -12.916 -0.259 6.743 1.00 88.12 214 VAL A CA 1
ATOM 1804 C C . VAL A 1 214 ? -13.253 -1.722 6.339 1.00 88.12 214 VAL A C 1
ATOM 1806 O O . VAL A 1 214 ? -13.506 -1.872 5.154 1.00 88.12 214 VAL A O 1
ATOM 1809 N N . ALA A 1 215 ? -13.214 -2.860 7.070 1.00 90.25 215 ALA A N 1
ATOM 1810 C CA . ALA A 1 215 ? -12.895 -3.216 8.464 1.00 90.25 215 ALA A CA 1
ATOM 1811 C C . ALA A 1 215 ? -12.846 -4.739 9.045 1.00 90.25 215 ALA A C 1
ATOM 1813 O O . ALA A 1 215 ? -13.665 -5.198 9.740 1.00 90.25 215 ALA A O 1
ATOM 1814 N N . LEU A 1 216 ? -11.729 -5.465 9.172 1.00 86.94 216 LEU A N 1
ATOM 1815 C CA . LEU A 1 216 ? -10.995 -6.656 9.676 1.00 86.94 216 LEU A CA 1
ATOM 1816 C C . LEU A 1 216 ? -10.093 -8.030 8.804 1.00 86.94 216 LEU A C 1
ATOM 1818 O O . LEU A 1 216 ? -10.285 -8.016 7.636 1.00 86.94 216 LEU A O 1
ATOM 1822 N N . SER A 1 217 ? -9.197 -9.245 9.014 1.00 86.06 217 SER A N 1
ATOM 1823 C CA . SER A 1 217 ? -7.541 -9.683 8.904 1.00 86.06 217 SER A CA 1
ATOM 1824 C C . SER A 1 217 ? -6.889 -10.970 9.417 1.00 86.06 217 SER A C 1
ATOM 1826 O O . SER A 1 217 ? -7.227 -11.981 8.878 1.00 86.06 217 SER A O 1
ATOM 1828 N N . ARG A 1 218 ? -5.712 -10.842 10.090 1.00 85.12 218 ARG A N 1
ATOM 1829 C CA . ARG A 1 218 ? -4.409 -11.565 10.341 1.00 85.12 218 ARG A CA 1
ATOM 1830 C C . ARG A 1 218 ? -3.436 -10.404 10.720 1.00 85.12 218 ARG A C 1
ATOM 1832 O O . ARG A 1 218 ? -3.768 -9.244 10.534 1.00 85.12 218 ARG A O 1
ATOM 1839 N N . SER A 1 219 ? -2.255 -10.509 11.304 1.00 85.88 219 SER A N 1
ATOM 1840 C CA . SER A 1 219 ? -1.295 -11.574 11.625 1.00 85.88 219 SER A CA 1
ATOM 1841 C C . SER A 1 219 ? -0.065 -10.993 12.245 1.00 85.88 219 SER A C 1
ATOM 1843 O O . SER A 1 219 ? 0.990 -11.621 12.273 1.00 85.88 219 SER A O 1
ATOM 1845 N N . GLY A 1 220 ? -0.325 -9.938 12.990 1.00 85.31 220 GLY A N 1
ATOM 1846 C CA . GLY A 1 220 ? 0.462 -9.714 14.151 1.00 85.31 220 GLY A CA 1
ATOM 1847 C C . GLY A 1 220 ? -0.087 -8.571 14.950 1.00 85.31 220 GLY A C 1
ATOM 1848 O O . GLY A 1 220 ? -1.299 -8.385 15.054 1.00 85.31 220 GLY A O 1
ATOM 1849 N N . ALA A 1 221 ? 0.890 -7.912 15.542 1.00 83.25 221 ALA A N 1
ATOM 1850 C CA . ALA A 1 221 ? 0.795 -7.000 16.648 1.00 83.25 221 ALA A CA 1
ATOM 1851 C C . ALA A 1 221 ? 0.724 -5.538 16.189 1.00 83.25 221 ALA A C 1
ATOM 1853 O O . ALA A 1 221 ? 1.598 -5.090 15.451 1.00 83.25 221 ALA A O 1
ATOM 1854 N N . PHE A 1 222 ? -0.257 -4.773 16.668 1.00 82.75 222 PHE A N 1
ATOM 1855 C CA . PHE A 1 222 ? -0.242 -3.307 16.559 1.00 82.75 222 PHE A CA 1
ATOM 1856 C C . PHE A 1 222 ? -0.679 -2.560 17.832 1.00 82.75 222 PHE A C 1
ATOM 1858 O O . PHE A 1 222 ? -1.861 -2.580 18.170 1.00 82.75 222 PHE A O 1
ATOM 1865 N N . GLU A 1 223 ? 0.197 -1.713 18.388 1.00 85.50 223 GLU A N 1
ATOM 1866 C CA . GLU A 1 223 ? 0.304 -0.328 17.891 1.00 85.50 223 GLU A CA 1
ATOM 1867 C C . GLU A 1 223 ? -0.880 0.654 18.142 1.00 85.50 223 GLU A C 1
ATOM 1869 O O . GLU A 1 223 ? -1.618 0.619 19.127 1.00 85.50 223 GLU A O 1
ATOM 1874 N N . LYS A 1 224 ? -0.972 1.607 17.198 1.00 85.50 224 LYS A N 1
ATOM 1875 C CA . LYS A 1 224 ? -1.780 2.841 17.029 1.00 85.50 224 LYS A CA 1
ATOM 1876 C C . LYS A 1 224 ? -3.033 2.851 16.112 1.00 85.50 224 LYS A C 1
ATOM 1878 O O . LYS A 1 224 ? -2.846 3.201 14.946 1.00 85.50 224 LYS A O 1
ATOM 1883 N N . TRP A 1 225 ? -4.288 2.635 16.549 1.00 81.44 225 TRP A N 1
ATOM 1884 C CA . TRP A 1 225 ? -5.476 2.565 15.632 1.00 81.44 225 TRP A CA 1
ATOM 1885 C C . TRP A 1 225 ? -6.688 3.491 15.952 1.00 81.44 225 TRP A C 1
ATOM 1887 O O . TRP A 1 225 ? -6.979 3.734 17.126 1.00 81.44 225 TRP A O 1
ATOM 1897 N N . ARG A 1 226 ? -7.433 4.006 14.934 1.00 85.12 226 ARG A N 1
ATOM 1898 C CA . ARG A 1 226 ? -8.573 4.973 15.102 1.00 85.12 226 ARG A CA 1
ATOM 1899 C C . ARG A 1 226 ? -9.634 5.100 13.950 1.00 85.12 226 ARG A C 1
ATOM 1901 O O . ARG A 1 226 ? -9.535 6.074 13.199 1.00 85.12 226 ARG A O 1
ATOM 1908 N N . PHE A 1 227 ? -10.648 4.224 13.793 1.00 83.81 227 PHE A N 1
ATOM 1909 C CA . PHE A 1 227 ? -11.758 4.395 12.794 1.00 83.81 227 PHE A CA 1
ATOM 1910 C C . PHE A 1 227 ? -13.004 3.474 13.020 1.00 83.81 227 PHE A C 1
ATOM 1912 O O . PHE A 1 227 ? -13.546 3.525 14.121 1.00 83.81 227 PHE A O 1
ATOM 1919 N N . ARG A 1 228 ? -13.522 2.694 12.038 1.00 86.94 228 ARG A N 1
ATOM 1920 C CA . ARG A 1 228 ? -14.812 1.934 12.106 1.00 86.94 228 ARG A CA 1
ATOM 1921 C C . ARG A 1 228 ? -14.786 0.505 11.496 1.00 86.94 228 ARG A C 1
ATOM 1923 O O . ARG A 1 228 ? -13.753 0.113 10.955 1.00 86.94 228 ARG A O 1
ATOM 1930 N N . GLU A 1 229 ? -15.903 -0.243 11.612 1.00 87.56 229 GLU A N 1
ATOM 1931 C CA . GLU A 1 229 ? -16.331 -1.433 10.828 1.00 87.56 229 GLU A CA 1
ATOM 1932 C C . GLU A 1 229 ? -16.239 -2.858 11.534 1.00 87.56 229 GLU A C 1
ATOM 1934 O O . GLU A 1 229 ? -17.240 -3.172 12.141 1.00 87.56 229 GLU A O 1
ATOM 1939 N N . VAL A 1 230 ? -15.215 -3.780 11.411 1.00 87.44 230 VAL A N 1
ATOM 1940 C CA . VAL A 1 230 ? -14.197 -4.472 12.343 1.00 87.44 230 VAL A CA 1
ATOM 1941 C C . VAL A 1 230 ? -13.847 -6.062 12.482 1.00 87.44 230 VAL A C 1
ATOM 1943 O O . VAL A 1 230 ? -13.538 -6.315 13.620 1.00 87.44 230 VAL A O 1
ATOM 1946 N N . ALA A 1 231 ? -13.751 -7.136 11.560 1.00 89.44 231 ALA A N 1
ATOM 1947 C CA . ALA A 1 231 ? -13.347 -8.678 11.720 1.00 89.44 231 ALA A CA 1
ATOM 1948 C C . ALA A 1 231 ? -13.763 -10.028 10.951 1.00 89.44 231 ALA A C 1
ATOM 1950 O O . ALA A 1 231 ? -14.936 -9.970 10.685 1.00 89.44 231 ALA A O 1
ATOM 1951 N N . LEU A 1 232 ? -13.183 -11.262 10.517 1.00 86.25 232 LEU A N 1
ATOM 1952 C CA . LEU A 1 232 ? -11.990 -12.219 10.105 1.00 86.25 232 LEU A CA 1
ATOM 1953 C C . LEU A 1 232 ? -12.039 -13.535 8.985 1.00 86.25 232 LEU A C 1
ATOM 1955 O O . LEU A 1 232 ? -11.957 -14.610 9.483 1.00 86.25 232 LEU A O 1
ATOM 1959 N N . SER A 1 233 ? -11.756 -13.677 7.581 1.00 83.94 233 SER A N 1
ATOM 1960 C CA . SER A 1 233 ? -10.696 -14.396 6.530 1.00 83.94 233 SER A CA 1
ATOM 1961 C C . SER A 1 233 ? -8.898 -14.224 6.306 1.00 83.94 233 SER A C 1
ATOM 1963 O O . SER A 1 233 ? -8.556 -14.650 5.242 1.00 83.94 233 SER A O 1
ATOM 1965 N N . ARG A 1 234 ? -7.706 -13.886 7.125 1.00 84.06 234 ARG A N 1
ATOM 1966 C CA . ARG A 1 234 ? -6.655 -14.649 8.157 1.00 84.06 234 ARG A CA 1
ATOM 1967 C C . ARG A 1 234 ? -6.170 -14.397 9.772 1.00 84.06 234 ARG A C 1
ATOM 1969 O O . ARG A 1 234 ? -5.156 -14.993 10.102 1.00 84.06 234 ARG A O 1
ATOM 1976 N N . SER A 1 235 ? -6.688 -13.664 10.825 1.00 84.44 235 SER A N 1
ATOM 1977 C CA . SER A 1 235 ? -6.546 -13.524 12.387 1.00 84.44 235 SER A CA 1
ATOM 1978 C C . SER A 1 235 ? -5.252 -13.299 13.360 1.00 84.44 235 SER A C 1
ATOM 1980 O O . SER A 1 235 ? -4.358 -14.127 13.224 1.00 84.44 235 SER A O 1
ATOM 1982 N N . GLY A 1 236 ? -5.160 -12.344 14.397 1.00 79.94 236 GLY A N 1
ATOM 1983 C CA . GLY A 1 236 ? -3.961 -11.829 15.294 1.00 79.94 236 GLY A CA 1
ATOM 1984 C C . GLY A 1 236 ? -3.957 -10.722 16.533 1.00 79.94 236 GLY A C 1
ATOM 1985 O O . GLY A 1 236 ? -5.020 -10.371 17.031 1.00 79.94 236 GLY A O 1
ATOM 1986 N N . ALA A 1 237 ? -2.774 -10.168 17.022 1.00 82.31 237 ALA A N 1
ATOM 1987 C CA . ALA A 1 237 ? -2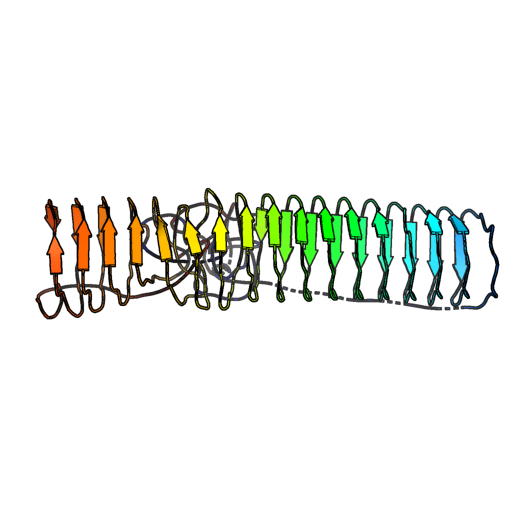.296 -9.201 18.152 1.00 82.31 237 ALA A CA 1
ATOM 1988 C C . ALA A 1 237 ? -2.582 -7.633 18.342 1.00 82.31 237 ALA A C 1
ATOM 1990 O O . ALA A 1 237 ? -2.259 -6.855 17.449 1.00 82.31 237 ALA A O 1
ATOM 1991 N N . PHE A 1 238 ? -3.086 -7.124 19.506 1.00 82.69 238 PHE A N 1
ATOM 1992 C CA . PHE A 1 238 ? -3.386 -5.691 19.943 1.00 82.69 238 PHE A CA 1
ATOM 1993 C C . PHE A 1 238 ? -2.379 -4.861 20.815 1.00 82.69 238 PHE A C 1
ATOM 1995 O O . PHE A 1 238 ? -1.652 -5.454 21.595 1.00 82.69 238 PHE A O 1
ATOM 2002 N N . GLU A 1 239 ? -2.474 -3.506 20.795 1.00 84.81 239 GLU A N 1
ATOM 2003 C CA . GLU A 1 239 ? -2.253 -2.532 21.905 1.00 84.81 239 GLU A CA 1
ATOM 2004 C C . GLU A 1 239 ? -3.396 -1.457 22.012 1.00 84.81 239 GLU A C 1
ATOM 2006 O O . GLU A 1 239 ? -4.383 -1.675 22.723 1.00 84.81 239 GLU A O 1
ATOM 2011 N N . LYS A 1 240 ? -3.341 -0.296 21.310 1.00 84.88 240 LYS A N 1
ATOM 2012 C CA . LYS A 1 240 ? -4.305 0.843 21.459 1.00 84.88 240 LYS A CA 1
ATOM 2013 C C . LYS A 1 240 ? -5.247 1.084 20.279 1.00 84.88 240 LYS A C 1
ATOM 2015 O O . LYS A 1 240 ? -4.823 1.471 19.189 1.00 84.88 240 LYS A O 1
ATOM 2020 N N . TRP A 1 241 ? -6.556 1.050 20.546 1.00 81.00 241 TRP A N 1
ATOM 2021 C CA . TRP A 1 241 ? -7.609 1.285 19.543 1.00 81.00 241 TRP A CA 1
ATOM 2022 C C . TRP A 1 241 ? -8.694 2.299 19.977 1.00 81.00 241 TRP A C 1
ATOM 2024 O O . TRP A 1 241 ? -8.961 2.467 21.170 1.00 81.00 241 TRP A O 1
ATOM 2034 N N . ARG A 1 242 ? -9.342 2.972 19.004 1.00 84.69 242 ARG A N 1
ATOM 2035 C CA . ARG A 1 242 ? -10.526 3.857 19.188 1.00 84.69 242 ARG A CA 1
ATOM 2036 C C . ARG A 1 242 ? -11.599 3.694 18.075 1.00 84.69 242 ARG A C 1
ATOM 2038 O O . ARG A 1 242 ? -11.394 4.216 16.982 1.00 84.69 242 ARG A O 1
ATOM 2045 N N . PHE A 1 243 ? -12.650 2.911 18.366 1.00 83.56 243 PHE A N 1
ATOM 2046 C CA . PHE A 1 243 ? -13.758 2.371 17.533 1.00 83.56 243 PHE A CA 1
ATOM 2047 C C . PHE A 1 243 ? -14.820 3.336 16.935 1.00 83.56 243 PHE A C 1
ATOM 2049 O O . PHE A 1 243 ? -14.953 4.462 17.416 1.00 83.56 243 PHE A O 1
ATOM 2056 N N . ARG A 1 244 ? -15.739 2.800 16.101 1.00 86.38 244 ARG A N 1
ATOM 2057 C CA . ARG A 1 244 ? -17.199 3.076 16.135 1.00 86.38 244 ARG A CA 1
ATOM 2058 C C . ARG A 1 244 ? -18.012 1.761 16.117 1.00 86.38 244 ARG A C 1
ATOM 2060 O O . ARG A 1 244 ? -18.024 1.144 17.176 1.00 86.38 244 ARG A O 1
ATOM 2067 N N . GLU A 1 245 ? -18.610 1.330 14.993 1.00 86.88 245 GLU A N 1
ATOM 2068 C CA . GLU A 1 245 ? -19.190 -0.024 14.772 1.00 86.88 245 GLU A CA 1
ATOM 2069 C C . GLU A 1 245 ? -18.108 -1.085 14.522 1.00 86.88 245 GLU A C 1
ATOM 2071 O O . GLU A 1 245 ? -17.076 -0.673 13.995 1.00 86.88 245 GLU A O 1
ATOM 2076 N N . VAL A 1 246 ? -18.293 -2.392 14.857 1.00 86.31 246 VAL A N 1
ATOM 2077 C CA . VAL A 1 246 ? -17.139 -3.350 14.909 1.00 86.31 246 VAL A CA 1
ATOM 2078 C C . VAL A 1 246 ? -17.256 -4.928 14.543 1.00 86.31 246 VAL A C 1
ATOM 2080 O O . VAL A 1 246 ? -17.352 -5.654 15.492 1.00 86.31 246 VAL A O 1
ATOM 2083 N N . ALA A 1 247 ? -17.026 -5.543 13.316 1.00 88.25 247 ALA A N 1
ATOM 2084 C CA . ALA A 1 247 ? -17.440 -6.694 12.309 1.00 88.25 247 ALA A CA 1
ATOM 2085 C C . ALA A 1 247 ? -17.413 -8.414 11.946 1.00 88.25 247 ALA A C 1
ATOM 2087 O O . ALA A 1 247 ? -17.127 -8.986 12.989 1.00 88.25 247 ALA A O 1
ATOM 2088 N N . LEU A 1 248 ? -17.697 -9.163 10.629 1.00 84.94 248 LEU A N 1
ATOM 2089 C CA . LEU A 1 248 ? -17.740 -10.610 9.633 1.00 84.94 248 LEU A CA 1
ATOM 2090 C C . LEU A 1 248 ? -17.306 -11.152 7.874 1.00 84.94 248 LEU A C 1
ATOM 2092 O O . LEU A 1 248 ? -18.273 -11.209 7.188 1.00 84.94 248 LEU A O 1
ATOM 2096 N N . SER A 1 249 ? -16.303 -11.805 6.904 1.00 83.75 249 SER A N 1
ATOM 2097 C CA . SER A 1 249 ? -15.007 -13.121 6.817 1.00 83.75 249 SER A CA 1
ATOM 2098 C C . SER A 1 249 ? -14.478 -14.539 7.778 1.00 83.75 249 SER A C 1
ATOM 2100 O O . SER A 1 249 ? -14.002 -15.442 7.120 1.00 83.75 249 SER A O 1
ATOM 2102 N N . ARG A 1 250 ? -14.589 -14.951 9.148 1.00 83.06 250 ARG A N 1
ATOM 2103 C CA . ARG A 1 250 ? -14.117 -15.890 10.396 1.00 83.06 250 ARG A CA 1
ATOM 2104 C C . ARG A 1 250 ? -12.914 -15.754 11.609 1.00 83.06 250 ARG A C 1
ATOM 2106 O O . ARG A 1 250 ? -11.947 -16.478 11.407 1.00 83.06 250 ARG A O 1
ATOM 2113 N N . SER A 1 251 ? -12.678 -15.169 12.895 1.00 83.19 251 SER A N 1
ATOM 2114 C CA . SER A 1 251 ? -13.303 -14.276 14.020 1.00 83.19 251 SER A CA 1
ATOM 2115 C C . SER A 1 251 ? -12.715 -13.680 15.518 1.00 83.19 251 SER A C 1
ATOM 2117 O O . SER A 1 251 ? -12.983 -14.411 16.450 1.00 83.19 251 SER A O 1
ATOM 2119 N N . GLY A 1 252 ? -12.079 -12.436 15.887 1.00 71.12 252 GLY A N 1
ATOM 2120 C CA . GLY A 1 252 ? -11.992 -11.395 17.151 1.00 71.12 252 GLY A CA 1
ATOM 2121 C C . GLY A 1 252 ? -10.895 -10.975 18.385 1.00 71.12 252 GLY A C 1
ATOM 2122 O O . GLY A 1 252 ? -10.752 -11.829 19.245 1.00 71.12 252 GLY A O 1
ATOM 2123 N N . ALA A 1 253 ? -10.176 -9.751 18.648 1.00 81.19 253 ALA A N 1
ATOM 2124 C CA . ALA A 1 253 ? -8.987 -9.376 19.698 1.00 81.19 253 ALA A CA 1
ATOM 2125 C C . ALA A 1 253 ? -8.681 -7.908 20.462 1.00 81.19 253 ALA A C 1
ATOM 2127 O O . ALA A 1 253 ? -9.479 -7.019 20.180 1.00 81.19 253 ALA A O 1
ATOM 2128 N N . PHE A 1 254 ? -7.627 -7.605 21.403 1.00 81.25 254 PHE A N 1
ATOM 2129 C CA . PHE A 1 254 ? -7.437 -6.414 22.473 1.00 81.25 254 PHE A CA 1
ATOM 2130 C C . PHE A 1 254 ? -6.063 -6.014 23.368 1.00 81.25 254 PHE A C 1
ATOM 2132 O O . PHE A 1 254 ? -5.239 -6.910 23.471 1.00 81.25 254 PHE A O 1
ATOM 2139 N N . GLU A 1 255 ? -5.823 -4.782 24.061 1.00 83.81 255 GLU A N 1
ATOM 2140 C CA . GLU A 1 255 ? -5.105 -4.317 25.414 1.00 83.81 255 GLU A CA 1
ATOM 2141 C C . GLU A 1 255 ? -5.961 -3.234 26.163 1.00 83.81 255 GLU A C 1
ATOM 2143 O O . GLU A 1 255 ? -6.630 -3.504 27.168 1.00 83.81 255 GLU A O 1
ATOM 2148 N N . LYS A 1 256 ? -5.970 -1.990 25.641 1.00 84.12 256 LYS A N 1
ATOM 2149 C CA . LYS A 1 256 ? -6.880 -0.877 25.999 1.00 84.12 256 LYS A CA 1
ATOM 2150 C C . LYS A 1 256 ? -7.904 -0.693 24.870 1.00 84.12 256 LYS A C 1
ATOM 2152 O O . LYS A 1 256 ? -7.549 -0.822 23.703 1.00 84.12 256 LYS A O 1
ATOM 2157 N N . TRP A 1 257 ? -9.158 -0.340 25.168 1.00 80.56 257 TRP A N 1
ATOM 2158 C CA . TRP A 1 257 ? -10.277 -0.268 24.199 1.00 80.56 257 TRP A CA 1
ATOM 2159 C C . TRP A 1 257 ? -11.174 0.982 24.437 1.00 80.56 257 TRP A C 1
ATOM 2161 O O . TRP A 1 257 ? -11.477 1.303 25.588 1.00 80.56 257 TRP A O 1
ATOM 2171 N N . ARG A 1 258 ? -11.630 1.698 23.382 1.00 83.50 258 ARG A N 1
ATOM 2172 C CA . ARG A 1 258 ? -12.687 2.757 23.438 1.00 83.50 258 ARG A CA 1
ATOM 2173 C C . ARG A 1 258 ? -13.607 2.770 22.190 1.00 83.50 258 ARG A C 1
ATOM 2175 O O . ARG A 1 258 ? -13.072 2.968 21.105 1.00 83.50 258 ARG A O 1
ATOM 2182 N N . PHE A 1 259 ? -14.928 2.548 22.303 1.00 82.88 259 PHE A N 1
ATOM 2183 C CA . PHE A 1 259 ? -15.828 2.182 21.166 1.00 82.88 259 PHE A CA 1
ATOM 2184 C C . PHE A 1 259 ? -17.294 2.672 21.308 1.00 82.88 259 PHE A C 1
ATOM 2186 O O . PHE A 1 259 ? -17.667 3.133 22.389 1.00 82.88 259 PHE A O 1
ATOM 2193 N N . ARG A 1 260 ? -18.143 2.486 20.261 1.00 85.25 260 ARG A N 1
ATOM 2194 C CA . ARG A 1 260 ? -19.626 2.520 20.382 1.00 85.25 260 ARG A CA 1
ATOM 2195 C C . ARG A 1 260 ? -20.342 1.180 20.117 1.00 85.25 260 ARG A C 1
ATOM 2197 O O . ARG A 1 260 ? -21.020 0.775 21.046 1.00 85.25 260 ARG A O 1
ATOM 2204 N N . GLU A 1 261 ? -20.252 0.536 18.945 1.00 85.69 261 GLU A N 1
ATOM 2205 C CA . GLU A 1 261 ? -21.002 -0.704 18.596 1.00 85.69 261 GLU A CA 1
ATOM 2206 C C . GLU A 1 261 ? -20.093 -1.848 18.101 1.00 85.69 261 GLU A C 1
ATOM 22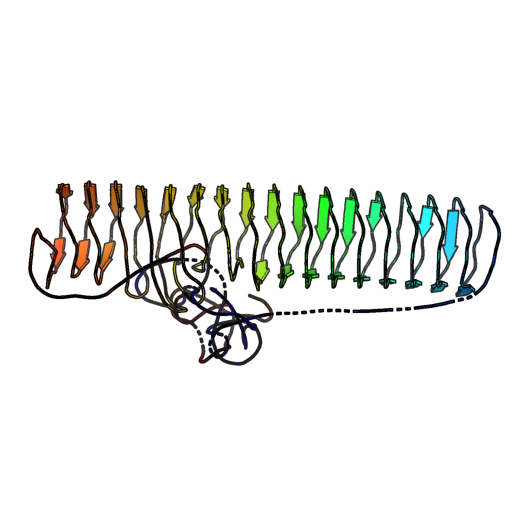08 O O . GLU A 1 261 ? -18.976 -1.601 17.661 1.00 85.69 261 GLU A O 1
ATOM 2213 N N . VAL A 1 262 ? -20.553 -3.107 18.143 1.00 85.00 262 VAL A N 1
ATOM 2214 C CA . VAL A 1 262 ? -19.727 -4.340 18.028 1.00 85.00 262 VAL A CA 1
ATOM 2215 C C . VAL A 1 262 ? -20.495 -5.450 17.148 1.00 85.00 262 VAL A C 1
ATOM 2217 O O . VAL A 1 262 ? -21.645 -5.685 17.506 1.00 85.00 262 VAL A O 1
ATOM 2220 N N . ALA A 1 263 ? -19.875 -5.977 15.989 1.00 87.06 263 ALA A N 1
ATOM 2221 C CA . ALA A 1 263 ? -20.124 -6.535 14.502 1.00 87.06 263 ALA A CA 1
ATOM 2222 C C . ALA A 1 263 ? -19.918 -8.012 13.549 1.00 87.06 263 ALA A C 1
ATOM 2224 O O . ALA A 1 263 ? -19.964 -7.788 12.361 1.00 87.06 263 ALA A O 1
ATOM 2225 N N . LEU A 1 264 ? -19.853 -9.468 13.586 1.00 83.38 264 LEU A N 1
ATOM 2226 C CA . LEU A 1 264 ? -20.149 -10.910 14.268 1.00 83.38 264 LEU A CA 1
ATOM 2227 C C . LEU A 1 264 ? -20.144 -11.508 15.794 1.00 83.38 264 LEU A C 1
ATOM 2229 O O . LEU A 1 264 ? -21.077 -11.278 16.537 1.00 83.38 264 LEU A O 1
ATOM 2233 N N . SER A 1 265 ? -19.245 -12.441 16.251 1.00 81.38 265 SER A N 1
ATOM 2234 C CA . SER A 1 265 ? -19.281 -13.458 17.384 1.00 81.38 265 SER A CA 1
ATOM 2235 C C . SER A 1 265 ? -18.154 -13.692 18.474 1.00 81.38 265 SER A C 1
ATOM 2237 O O . SER A 1 265 ? -18.305 -14.651 19.233 1.00 81.38 265 SER A O 1
ATOM 2239 N N . ARG A 1 266 ? -17.037 -12.966 18.657 1.00 82.12 266 ARG A N 1
ATOM 2240 C CA . ARG A 1 266 ? -15.847 -13.487 19.401 1.00 82.12 266 ARG A CA 1
ATOM 2241 C C . ARG A 1 266 ? -14.878 -12.426 20.047 1.00 82.12 266 ARG A C 1
ATOM 2243 O O . ARG A 1 266 ? -14.763 -11.325 19.521 1.00 82.12 266 ARG A O 1
ATOM 2250 N N . SER A 1 267 ? -14.196 -12.740 21.175 1.00 80.50 267 SER A N 1
ATOM 2251 C CA . SER A 1 267 ? -13.201 -11.954 21.965 1.00 80.50 267 SER A CA 1
ATOM 2252 C C . SER A 1 267 ? -12.023 -12.760 22.639 1.00 80.50 267 SER A C 1
ATOM 2254 O O . SER A 1 267 ? -11.740 -13.870 22.207 1.00 80.50 267 SER A O 1
ATOM 2256 N N . GLY A 1 268 ? -11.270 -12.207 23.629 1.00 81.06 268 GLY A N 1
ATOM 2257 C CA . GLY A 1 268 ? -9.863 -12.580 23.985 1.00 81.06 268 GLY A CA 1
ATOM 2258 C C . GLY A 1 268 ? -9.387 -12.343 25.454 1.00 81.06 268 GLY A C 1
ATOM 2259 O O . GLY A 1 268 ? -9.977 -12.938 26.349 1.00 81.06 268 GLY A O 1
ATOM 2260 N N . ALA A 1 269 ? -8.327 -11.537 25.701 1.00 78.88 269 ALA A N 1
ATOM 2261 C CA . ALA A 1 269 ? -7.761 -11.114 27.017 1.00 78.88 269 ALA A CA 1
ATOM 2262 C C . ALA A 1 269 ? -7.463 -9.591 27.038 1.00 78.88 269 ALA A C 1
ATOM 2264 O O . ALA A 1 269 ? -7.238 -9.021 25.969 1.00 78.88 269 ALA A O 1
ATOM 2265 N N . PHE A 1 270 ? -7.552 -8.905 28.195 1.00 79.56 270 PHE A N 1
ATOM 2266 C CA . PHE A 1 270 ? -7.808 -7.448 28.203 1.00 79.56 270 PHE A CA 1
ATOM 2267 C C . PHE A 1 270 ? -7.580 -6.734 29.555 1.00 79.56 270 PHE A C 1
ATOM 2269 O O . PHE A 1 270 ? -8.090 -7.173 30.584 1.00 79.56 270 PHE A O 1
ATOM 2276 N N . GLU A 1 271 ? -6.965 -5.542 29.521 1.00 82.38 271 GLU A N 1
ATOM 2277 C CA . GLU A 1 271 ? -6.729 -4.689 30.701 1.00 82.38 271 GLU A CA 1
ATOM 2278 C C . GLU A 1 271 ? -7.876 -3.674 30.915 1.00 82.38 271 GLU A C 1
ATOM 2280 O O . GLU A 1 271 ? -8.517 -3.653 31.962 1.00 82.38 271 GLU A O 1
ATOM 2285 N N . LYS A 1 272 ? -8.181 -2.807 29.929 1.00 82.75 272 LYS A N 1
ATOM 2286 C CA . LYS A 1 272 ? -9.044 -1.616 30.150 1.00 82.75 272 LYS A CA 1
ATOM 2287 C C . LYS A 1 272 ? -10.022 -1.316 29.006 1.00 82.75 272 LYS A C 1
ATOM 2289 O O . LYS A 1 272 ? -9.611 -0.928 27.913 1.00 82.75 272 LYS A O 1
ATOM 2294 N N . TRP A 1 273 ? -11.327 -1.383 29.276 1.00 78.50 273 TRP A N 1
ATOM 2295 C CA . TRP A 1 273 ? -12.415 -1.190 28.296 1.00 78.50 273 TRP A CA 1
ATOM 2296 C C . TRP A 1 273 ? -13.322 0.013 28.589 1.00 78.50 273 TRP A C 1
ATOM 2298 O O . TRP A 1 273 ? -13.681 0.253 29.743 1.00 78.50 273 TRP A O 1
ATOM 2308 N N . ARG A 1 274 ? -13.751 0.738 27.537 1.00 81.38 274 ARG A N 1
ATOM 2309 C CA . ARG A 1 274 ? -14.889 1.685 27.579 1.00 81.38 274 ARG A CA 1
ATOM 2310 C C . ARG A 1 274 ? -15.790 1.618 26.332 1.00 81.38 274 ARG A C 1
ATOM 2312 O O . ARG A 1 274 ? -15.294 1.810 25.221 1.00 81.38 274 ARG A O 1
ATOM 2319 N N . PHE A 1 275 ? -17.094 1.410 26.526 1.00 81.62 275 PHE A N 1
ATOM 2320 C CA . PHE A 1 275 ? -18.094 1.178 25.464 1.00 81.62 275 PHE A CA 1
ATOM 2321 C C . PHE A 1 275 ? -19.326 2.046 25.665 1.00 81.62 275 PHE A C 1
ATOM 2323 O O . PHE A 1 275 ? -19.579 2.525 26.770 1.00 81.62 275 PHE A O 1
ATOM 2330 N N . ARG A 1 276 ? -20.130 2.174 24.608 1.00 82.88 276 ARG A N 1
ATOM 2331 C CA . ARG A 1 276 ? -21.564 2.424 24.767 1.00 82.88 276 ARG A CA 1
ATOM 2332 C C . ARG A 1 276 ? -22.305 1.091 24.708 1.00 82.88 276 ARG A C 1
ATOM 2334 O O . ARG A 1 276 ? -22.843 0.687 25.726 1.00 82.88 276 ARG A O 1
ATOM 2341 N N . GLU A 1 277 ? -22.192 0.384 23.587 1.00 83.69 277 GLU A N 1
ATOM 2342 C CA . GLU A 1 277 ? -22.847 -0.898 23.340 1.00 83.69 277 GLU A CA 1
ATOM 2343 C C . GLU A 1 277 ? -21.866 -2.031 23.050 1.00 83.69 277 GLU A C 1
ATOM 2345 O O . GLU A 1 277 ? -20.865 -1.874 22.342 1.00 83.69 277 GLU A O 1
ATOM 2350 N N . VAL A 1 278 ? -22.207 -3.212 23.556 1.00 83.19 278 VAL A N 1
ATOM 2351 C CA . VAL A 1 278 ? -21.537 -4.471 23.245 1.00 83.19 278 VAL A CA 1
ATOM 2352 C C . VAL A 1 278 ? -22.589 -5.560 23.104 1.00 83.19 278 VAL A C 1
ATOM 2354 O O . VAL A 1 278 ? -23.358 -5.812 24.027 1.00 83.19 278 VAL A O 1
ATOM 2357 N N . ALA A 1 279 ? -22.536 -6.297 22.002 1.00 84.88 279 ALA A N 1
ATOM 2358 C CA . ALA A 1 279 ? -23.006 -7.670 22.004 1.00 84.88 279 ALA A CA 1
ATOM 2359 C C . ALA A 1 279 ? -21.782 -8.590 22.112 1.00 84.88 279 ALA A C 1
ATOM 2361 O O . ALA A 1 279 ? -20.780 -8.376 21.424 1.00 84.88 279 ALA A O 1
ATOM 2362 N N . LEU A 1 280 ? -21.823 -9.593 22.987 1.00 80.50 280 LEU A N 1
ATOM 2363 C CA . LEU A 1 280 ? -20.742 -10.564 23.150 1.00 80.50 280 LEU A CA 1
ATOM 2364 C C . LEU A 1 280 ? -21.253 -11.992 23.322 1.00 80.50 280 LEU A C 1
ATOM 2366 O O . LEU A 1 280 ? -22.441 -12.284 23.377 1.00 80.50 280 LEU A O 1
ATOM 2370 N N . SER A 1 281 ? -20.289 -12.898 23.271 1.00 80.56 281 SER A N 1
ATOM 2371 C CA . SER A 1 281 ? -20.475 -14.278 22.848 1.00 80.56 281 SER A CA 1
ATOM 2372 C C . SER A 1 281 ? -19.781 -15.257 23.786 1.00 80.56 281 SER A C 1
ATOM 2374 O O . SER A 1 281 ? -20.424 -16.174 24.276 1.00 80.56 281 SER A O 1
ATOM 2376 N N . ARG A 1 282 ? -18.462 -15.088 23.979 1.00 79.81 282 ARG A N 1
ATOM 2377 C CA . ARG A 1 282 ? -17.521 -15.782 24.902 1.00 79.81 282 ARG A CA 1
ATOM 2378 C C . ARG A 1 282 ? -16.307 -14.857 25.047 1.00 79.81 282 ARG A C 1
ATOM 2380 O O . ARG A 1 282 ? -16.043 -14.074 24.125 1.00 79.81 282 ARG A O 1
ATOM 2387 N N . SER A 1 283 ? -15.529 -15.019 26.116 1.00 78.69 283 SER A N 1
ATOM 2388 C CA . SER A 1 283 ? -14.370 -14.170 26.440 1.00 78.69 283 SER A CA 1
ATOM 2389 C C . SER A 1 283 ? -13.373 -14.879 27.371 1.00 78.69 283 SER A C 1
ATOM 2391 O O . SER A 1 283 ? -13.709 -15.929 27.918 1.00 78.69 283 SER A O 1
ATOM 2393 N N . GLY A 1 284 ? -12.189 -14.294 27.586 1.00 63.22 284 GLY A N 1
ATOM 2394 C CA . GLY A 1 284 ? -11.237 -14.642 28.654 1.00 63.22 284 GLY A CA 1
ATOM 2395 C C . GLY A 1 284 ? -11.342 -13.719 29.881 1.00 63.22 284 GLY A C 1
ATOM 2396 O O . GLY A 1 284 ? -12.448 -13.336 30.265 1.00 63.22 284 GLY A O 1
ATOM 2397 N N . ALA A 1 285 ? -10.209 -13.399 30.515 1.00 76.25 285 ALA A N 1
ATOM 2398 C CA . ALA A 1 285 ? -10.121 -12.636 31.769 1.00 76.25 285 ALA A CA 1
ATOM 2399 C C . ALA A 1 285 ? -9.970 -11.113 31.562 1.00 76.25 285 ALA A C 1
ATOM 2401 O O . ALA A 1 285 ? -9.142 -10.698 30.753 1.00 76.25 285 ALA A O 1
ATOM 2402 N N . PHE A 1 286 ? -10.741 -10.305 32.306 1.00 76.25 286 PHE A N 1
ATOM 2403 C CA . PHE A 1 286 ? -10.819 -8.838 32.208 1.00 76.25 286 PHE A CA 1
ATOM 2404 C C . PHE A 1 286 ? -10.508 -8.123 33.532 1.00 76.25 286 PHE A C 1
ATOM 2406 O O . PHE A 1 286 ? -11.226 -8.324 34.513 1.00 76.25 286 PHE A O 1
ATOM 2413 N N . GLU A 1 287 ? -9.544 -7.197 33.522 1.00 80.12 287 GLU A N 1
ATOM 2414 C CA . GLU A 1 287 ? -9.221 -6.375 34.700 1.00 80.12 287 GLU A CA 1
ATOM 2415 C C . GLU A 1 287 ? -10.269 -5.258 34.914 1.00 80.12 287 GLU A C 1
ATOM 2417 O O . GLU A 1 287 ? -10.982 -5.258 35.913 1.00 80.12 287 GLU A O 1
ATOM 2422 N N . LYS A 1 288 ? -10.429 -4.308 33.974 1.00 79.56 288 LYS A N 1
ATOM 2423 C CA . LYS A 1 288 ? -11.268 -3.098 34.162 1.00 79.56 288 LYS A CA 1
ATOM 2424 C C . LYS A 1 288 ? -12.222 -2.806 32.996 1.00 79.56 288 LYS A C 1
ATOM 2426 O O . LYS A 1 288 ? -11.790 -2.508 31.881 1.00 79.56 288 LYS A O 1
ATOM 2431 N N . TRP A 1 289 ? -13.529 -2.766 33.264 1.00 76.62 289 TRP A N 1
ATOM 2432 C CA . TRP A 1 289 ? -14.594 -2.480 32.286 1.00 76.62 289 TRP A CA 1
ATOM 2433 C C . TRP A 1 289 ? -15.489 -1.295 32.670 1.00 76.62 289 TRP A C 1
ATOM 2435 O O . TRP A 1 289 ? -15.803 -1.083 33.841 1.00 76.62 289 TRP A O 1
ATOM 2445 N N . ARG A 1 290 ? -15.939 -0.536 31.660 1.00 78.38 290 ARG A N 1
ATOM 2446 C CA . ARG A 1 290 ? -17.032 0.449 31.757 1.00 78.38 290 ARG A CA 1
ATOM 2447 C C . ARG A 1 290 ? -17.878 0.433 30.482 1.00 78.38 290 ARG A C 1
ATOM 2449 O O . ARG A 1 290 ? -17.322 0.555 29.391 1.00 78.38 290 ARG A O 1
ATOM 2456 N N . PHE A 1 291 ? -19.194 0.343 30.591 1.00 79.88 291 PHE A N 1
ATOM 2457 C CA . PHE A 1 291 ? -20.094 0.368 29.431 1.00 79.88 291 PHE A CA 1
ATOM 2458 C C . PHE A 1 291 ? -21.474 0.925 29.798 1.00 79.88 291 PHE A C 1
ATOM 2460 O O . PHE A 1 291 ? -21.729 1.200 30.969 1.00 79.88 291 PHE A O 1
ATOM 2467 N N . ARG A 1 292 ? -22.344 1.133 28.802 1.00 79.69 292 ARG A N 1
ATOM 2468 C CA . ARG A 1 292 ? -23.747 1.506 29.025 1.00 79.69 292 ARG A CA 1
ATOM 2469 C C . ARG A 1 292 ? -24.621 0.259 28.925 1.00 79.69 292 ARG A C 1
ATOM 2471 O O . ARG A 1 292 ? -25.115 -0.183 29.954 1.00 79.69 292 ARG A O 1
ATOM 2478 N N . GLU A 1 293 ? -24.690 -0.346 27.744 1.00 79.69 293 GLU A N 1
ATOM 2479 C CA . GLU A 1 293 ? -25.480 -1.549 27.458 1.00 79.69 293 GLU A CA 1
ATOM 2480 C C . GLU A 1 293 ? -24.566 -2.731 27.051 1.00 79.69 293 GLU A C 1
ATOM 2482 O O . GLU A 1 293 ? -23.659 -2.576 26.223 1.00 79.69 293 GLU A O 1
ATOM 2487 N N . VAL A 1 294 ? -24.796 -3.922 27.620 1.00 80.88 294 VAL A N 1
ATOM 2488 C CA . VAL A 1 294 ? -24.149 -5.189 27.219 1.00 80.88 294 VAL A CA 1
ATOM 2489 C C . VAL A 1 294 ? -25.178 -6.319 27.122 1.00 80.88 294 VAL A C 1
ATOM 2491 O O . VAL A 1 294 ? -25.776 -6.714 28.119 1.00 80.88 294 VAL A O 1
ATOM 2494 N N . ALA A 1 295 ? -25.282 -6.941 25.951 1.00 82.00 295 ALA A N 1
ATOM 2495 C CA . ALA A 1 295 ? -25.909 -8.252 25.791 1.00 82.00 295 ALA A CA 1
ATOM 2496 C C . ALA A 1 295 ? -24.803 -9.305 25.626 1.00 82.00 295 ALA A C 1
ATOM 2498 O O . ALA A 1 295 ? -24.157 -9.336 24.574 1.00 82.00 295 ALA A O 1
ATOM 2499 N N . LEU A 1 296 ? -24.521 -10.153 26.629 1.00 77.25 296 LEU A N 1
ATOM 2500 C CA . LEU A 1 296 ? -23.462 -11.162 26.472 1.00 77.25 296 LEU A CA 1
ATOM 2501 C C . LEU A 1 296 ? -23.704 -12.568 27.007 1.00 77.25 296 LEU A C 1
ATOM 2503 O O . LEU A 1 296 ? -24.671 -12.899 27.690 1.00 77.25 296 LEU A O 1
ATOM 2507 N N . SER A 1 297 ? -22.721 -13.421 26.703 1.00 77.38 297 SER A N 1
ATOM 2508 C CA . SER A 1 297 ? -22.399 -14.584 27.524 1.00 77.38 297 SER A CA 1
ATOM 2509 C C . SER A 1 297 ? -20.904 -14.987 27.431 1.00 77.38 297 SER A C 1
ATOM 2511 O O . SER A 1 297 ? -20.177 -14.485 26.576 1.00 77.38 297 SER A O 1
ATOM 2513 N N . ARG A 1 298 ? -20.467 -15.878 28.337 1.00 75.06 298 ARG A N 1
ATOM 2514 C CA . ARG A 1 298 ? -19.115 -16.362 28.722 1.00 75.06 298 ARG A CA 1
ATOM 2515 C C . ARG A 1 298 ? -17.995 -15.316 28.891 1.00 75.06 298 ARG A C 1
ATOM 2517 O O . ARG A 1 298 ? -17.691 -14.522 28.002 1.00 75.06 298 ARG A O 1
ATOM 2524 N N . SER A 1 299 ? -17.230 -15.491 29.958 1.00 73.81 299 SER A N 1
ATOM 2525 C CA . SER A 1 299 ? -15.886 -14.957 30.187 1.00 73.81 299 SER A CA 1
ATOM 2526 C C . SER A 1 299 ? -14.984 -16.038 30.807 1.00 73.81 299 SER A C 1
ATOM 2528 O O . SER A 1 299 ? -15.398 -17.191 30.937 1.00 73.81 299 SER A O 1
ATOM 2530 N N . GLY A 1 300 ? -13.740 -15.687 31.130 1.00 74.75 300 GLY A N 1
ATOM 2531 C CA . GLY A 1 300 ? -12.844 -16.489 31.968 1.00 74.75 300 GLY A CA 1
ATOM 2532 C C . GLY A 1 300 ? -12.865 -15.992 33.412 1.00 74.75 300 GLY A C 1
ATOM 2533 O O . GLY A 1 300 ? -13.217 -16.752 34.307 1.00 74.75 300 GLY A O 1
ATOM 2534 N N . ALA A 1 301 ? -12.563 -14.703 33.595 1.00 73.75 301 ALA A N 1
ATOM 2535 C CA . ALA A 1 301 ? -12.608 -13.985 34.870 1.00 73.75 301 ALA A CA 1
ATOM 2536 C C . ALA A 1 301 ? -13.091 -12.535 34.677 1.00 73.75 301 ALA A C 1
ATOM 2538 O O . ALA A 1 301 ? -12.863 -11.940 33.618 1.00 73.75 301 ALA A O 1
ATOM 2539 N N . PHE A 1 302 ? -13.707 -11.952 35.706 1.00 71.25 302 PHE A N 1
ATOM 2540 C CA . PHE A 1 302 ? -13.944 -10.510 35.835 1.00 71.25 302 PHE A CA 1
ATOM 2541 C C . PHE A 1 302 ? -13.309 -10.023 37.142 1.00 71.25 302 PHE A C 1
ATOM 2543 O O . PHE A 1 302 ? -13.570 -10.622 38.179 1.00 71.25 302 PHE A O 1
ATOM 2550 N N . GLU A 1 303 ? -12.540 -8.931 37.109 1.00 76.00 303 GLU A N 1
ATOM 2551 C CA . GLU A 1 303 ? -12.110 -8.239 38.336 1.00 76.00 303 GLU A CA 1
ATOM 2552 C C . GLU A 1 303 ? -12.991 -7.006 38.639 1.00 76.00 303 GLU A C 1
ATOM 2554 O O . GLU A 1 303 ? -13.698 -6.990 39.641 1.00 76.00 303 GLU A O 1
ATOM 2559 N N . LYS A 1 304 ? -12.998 -5.963 37.786 1.00 75.50 304 LYS A N 1
ATOM 2560 C CA . LYS A 1 304 ? -13.670 -4.670 38.071 1.00 75.50 304 LYS A CA 1
ATOM 2561 C C . LYS A 1 304 ? -14.555 -4.174 36.924 1.00 75.50 304 LYS A C 1
ATOM 2563 O O . LYS A 1 304 ? -14.063 -3.705 35.896 1.00 75.50 304 LYS A O 1
ATOM 2568 N N . TRP A 1 305 ? -15.875 -4.202 37.106 1.00 73.88 305 TRP A N 1
ATOM 2569 C CA . TRP A 1 305 ? -16.875 -3.785 36.105 1.00 73.88 305 TRP A CA 1
ATOM 2570 C C . TRP A 1 305 ? -17.697 -2.560 36.563 1.00 73.88 305 TRP A C 1
ATOM 2572 O O . TRP A 1 305 ? -17.818 -2.295 37.756 1.00 73.88 305 TRP A O 1
ATOM 2582 N N . ARG A 1 306 ? -18.257 -1.792 35.611 1.00 73.50 306 ARG A N 1
ATOM 2583 C CA . ARG A 1 306 ? -19.299 -0.758 35.825 1.00 73.50 306 ARG A CA 1
ATOM 2584 C C . ARG A 1 306 ? -20.221 -0.681 34.607 1.00 73.50 306 ARG A C 1
ATOM 2586 O O . ARG A 1 306 ? -19.716 -0.613 33.482 1.00 73.50 306 ARG A O 1
ATOM 2593 N N . PHE A 1 307 ? -21.533 -0.634 34.825 1.00 76.25 307 PHE A N 1
ATOM 2594 C CA . PHE A 1 307 ? -22.533 -0.665 33.757 1.00 76.25 307 PHE A CA 1
ATOM 2595 C C . PHE A 1 307 ? -23.828 0.067 34.097 1.00 76.25 307 PHE A C 1
ATOM 2597 O O . PHE A 1 307 ? -24.010 0.485 35.238 1.00 76.25 307 PHE A O 1
ATOM 2604 N N . ARG A 1 308 ? -24.708 0.212 33.097 1.00 74.81 308 ARG A N 1
ATOM 2605 C CA . ARG A 1 308 ? -26.101 0.641 33.279 1.00 74.81 308 ARG A CA 1
ATOM 2606 C C . ARG A 1 308 ? -27.066 -0.527 33.047 1.00 74.81 308 ARG A C 1
ATOM 2608 O O . ARG A 1 308 ? -27.877 -0.803 33.916 1.00 74.81 308 ARG A O 1
ATOM 2615 N N . GLU A 1 309 ? -26.923 -1.250 31.936 1.00 71.06 309 GLU A N 1
ATOM 2616 C CA . GLU A 1 309 ? -27.839 -2.322 31.514 1.00 71.06 309 GLU A CA 1
ATOM 2617 C C . GLU A 1 309 ? -27.068 -3.557 31.005 1.00 71.06 309 GLU A C 1
ATOM 2619 O O . GLU A 1 309 ? -26.077 -3.435 30.274 1.00 71.06 309 GLU A O 1
ATOM 2624 N N . VAL A 1 310 ? -27.500 -4.756 31.419 1.00 76.06 310 VAL A N 1
ATOM 2625 C CA . VAL A 1 310 ? -26.806 -6.037 31.192 1.00 76.06 310 VAL A CA 1
ATOM 2626 C C . VAL A 1 310 ? -27.813 -7.184 31.005 1.00 76.06 310 VAL A C 1
ATOM 2628 O O . VAL A 1 310 ? -28.656 -7.398 31.869 1.00 76.06 310 VAL A O 1
ATOM 2631 N N . ALA A 1 311 ? -27.677 -7.972 29.931 1.00 75.38 311 ALA A N 1
ATOM 2632 C CA . ALA A 1 311 ? -28.457 -9.193 29.674 1.00 75.38 311 ALA A CA 1
ATOM 2633 C C . ALA A 1 311 ? -27.527 -10.412 29.480 1.00 75.38 311 ALA A C 1
ATOM 2635 O O . ALA A 1 311 ? -26.600 -10.348 28.665 1.00 75.38 311 ALA A O 1
ATOM 2636 N N . LEU A 1 312 ? -27.735 -11.506 30.237 1.00 70.25 312 LEU A N 1
ATOM 2637 C CA . LEU A 1 312 ? -26.727 -12.570 30.460 1.00 70.25 312 LEU A CA 1
ATOM 2638 C C . LEU A 1 312 ? -27.216 -14.014 30.288 1.00 70.25 312 LEU A C 1
ATOM 2640 O O . LEU A 1 312 ? -28.410 -14.296 30.260 1.00 70.25 312 LEU A O 1
ATOM 2644 N N . SER A 1 313 ? -26.256 -14.952 30.178 1.00 68.38 313 SER A N 1
ATOM 2645 C CA . SER A 1 313 ? -26.535 -16.402 30.127 1.00 68.38 313 SER A CA 1
ATOM 2646 C C . SER A 1 313 ? -25.500 -17.346 30.820 1.00 68.38 313 SER A C 1
ATOM 2648 O O . SER A 1 313 ? -25.988 -18.247 31.479 1.00 68.38 313 SER A O 1
ATOM 2650 N N . ARG A 1 314 ? -24.137 -17.193 30.687 1.00 63.75 314 ARG A N 1
ATOM 2651 C CA . ARG A 1 314 ? -22.882 -17.668 31.477 1.00 63.75 314 ARG A CA 1
ATOM 2652 C C . ARG A 1 314 ? -22.054 -16.426 31.598 1.00 63.75 314 ARG A C 1
ATOM 2654 O O . ARG A 1 314 ? -21.937 -15.805 30.566 1.00 63.75 314 ARG A O 1
ATOM 2661 N N . SER A 1 315 ? -21.291 -16.165 32.643 1.00 59.91 315 SER A N 1
ATOM 2662 C CA . SER A 1 315 ? -20.065 -15.347 32.589 1.00 59.91 315 SER A CA 1
ATOM 2663 C C . SER A 1 315 ? -18.806 -16.214 32.775 1.00 59.91 315 SER A C 1
ATOM 2665 O O . SER A 1 315 ? -18.593 -17.016 31.876 1.00 59.91 315 SER A O 1
ATOM 2667 N N . GLY A 1 316 ? -17.969 -16.126 33.823 1.00 60.00 316 GLY A N 1
ATOM 2668 C CA . GLY A 1 316 ? -16.701 -16.893 33.953 1.00 60.00 316 GLY A CA 1
ATOM 2669 C C . GLY A 1 316 ? -16.600 -17.870 35.146 1.00 60.00 316 GLY A C 1
ATOM 2670 O O . GLY A 1 316 ? -17.546 -18.592 35.441 1.00 60.00 316 GLY A O 1
ATOM 2671 N N . ALA A 1 317 ? -15.442 -17.933 35.806 1.00 50.59 317 ALA A N 1
ATOM 2672 C CA . ALA A 1 317 ? -15.396 -17.588 37.227 1.00 50.59 317 ALA A CA 1
ATOM 2673 C C . ALA A 1 317 ? -15.395 -16.055 37.293 1.00 50.59 317 ALA A C 1
ATOM 2675 O O . ALA A 1 317 ? -15.237 -15.383 36.272 1.00 50.59 317 ALA A O 1
ATOM 2676 N N . PHE A 1 318 ? -15.817 -15.503 38.414 1.00 53.03 318 PHE A N 1
ATOM 2677 C CA . PHE A 1 318 ? -17.188 -15.001 38.302 1.00 53.03 318 PHE A CA 1
ATOM 2678 C C . PHE A 1 318 ? -18.207 -16.226 38.018 1.00 53.03 318 PHE A C 1
ATOM 2680 O O . PHE A 1 318 ? -18.059 -16.989 38.968 1.00 53.03 318 PHE A O 1
ATOM 2687 N N . GLU A 1 319 ? -19.124 -16.546 36.931 1.00 40.25 319 GLU A N 1
ATOM 2688 C CA . GLU A 1 319 ? -20.219 -17.726 36.624 1.00 40.25 319 GLU A CA 1
ATOM 2689 C C . GLU A 1 319 ? -20.908 -18.307 35.145 1.00 40.25 319 GLU A C 1
ATOM 2691 O O . GLU A 1 319 ? -20.235 -18.222 34.119 1.00 40.25 319 GLU A O 1
ATOM 2696 N N . LYS A 1 320 ? -22.153 -19.020 34.987 1.00 36.31 320 LYS A N 1
ATOM 2697 C CA . LYS A 1 320 ? -23.344 -19.528 33.961 1.00 36.31 320 LYS A CA 1
ATOM 2698 C C . LYS A 1 320 ? -23.523 -20.405 32.504 1.00 36.31 320 LYS A C 1
ATOM 2700 O O . LYS A 1 320 ? -23.205 -21.568 32.708 1.00 36.31 320 LYS A O 1
ATOM 2705 N N . TRP A 1 321 ? -24.01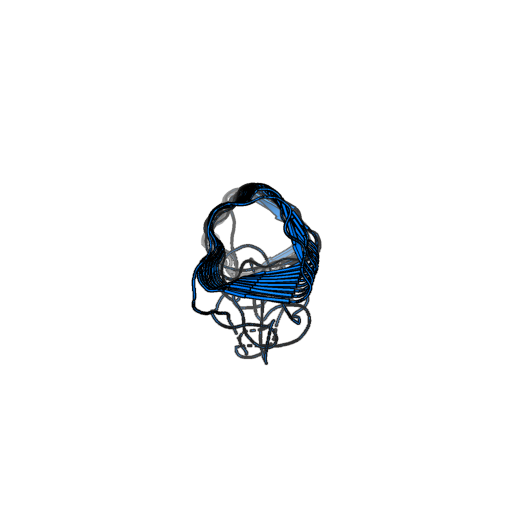0 -20.053 31.157 1.00 34.56 321 TRP A N 1
ATOM 2706 C CA . TRP A 1 321 ? -23.886 -20.359 29.510 1.00 34.56 321 TRP A CA 1
ATOM 2707 C C . TRP A 1 321 ? -22.977 -19.536 28.265 1.00 34.56 321 TRP A C 1
ATOM 2709 O O . TRP A 1 321 ? -23.076 -18.325 28.304 1.00 34.56 321 TRP A O 1
ATOM 2719 N N . ARG A 1 322 ? -22.228 -19.947 27.079 1.00 51.97 322 ARG A N 1
ATOM 2720 C CA . ARG A 1 322 ? -21.697 -19.079 25.766 1.00 51.97 322 ARG A CA 1
ATOM 2721 C C . ARG A 1 322 ? -20.582 -19.480 24.511 1.00 51.97 322 ARG A C 1
ATOM 2723 O O . ARG A 1 322 ? -20.539 -20.683 24.291 1.00 51.97 322 ARG A O 1
ATOM 2730 N N . PHE A 1 323 ? -19.713 -18.661 23.658 1.00 17.11 323 PHE A N 1
ATOM 2731 C CA . PHE A 1 323 ? -18.863 -18.729 22.213 1.00 17.11 323 PHE A CA 1
ATOM 2732 C C . PHE A 1 323 ? -17.188 -18.634 21.614 1.00 17.11 323 PHE A C 1
ATOM 2734 O O . PHE A 1 323 ? -16.816 -19.728 21.204 1.00 17.11 323 PHE A O 1
ATOM 2741 N N . ARG A 1 324 ? -16.151 -17.609 21.402 1.00 35.84 324 ARG A N 1
ATOM 2742 C CA . ARG A 1 324 ? -14.577 -17.613 20.820 1.00 35.84 324 ARG A CA 1
ATOM 2743 C C . ARG A 1 324 ? -13.591 -16.263 20.365 1.00 35.84 324 ARG A C 1
ATOM 2745 O O . ARG A 1 324 ? -13.956 -15.332 21.042 1.00 35.84 324 ARG A O 1
ATOM 2752 N N . GLU A 1 325 ? -12.464 -16.052 19.430 1.00 23.31 325 GLU A N 1
ATOM 2753 C CA . GLU A 1 325 ? -11.270 -14.903 19.087 1.00 23.31 325 GLU A CA 1
ATOM 2754 C C . GLU A 1 325 ? -10.465 -14.447 17.580 1.00 23.31 325 GLU A C 1
ATOM 2756 O O . GLU A 1 325 ? -10.521 -15.357 16.753 1.00 23.31 325 GLU A O 1
ATOM 2761 N N . TYR A 1 326 ? -9.662 -13.402 16.883 1.00 37.56 326 TYR A N 1
ATOM 2762 C CA . TYR A 1 326 ? -8.677 -12.062 16.771 1.00 37.56 326 TYR A CA 1
ATOM 2763 C C . TYR A 1 326 ? -8.289 -10.969 15.419 1.00 37.56 326 TYR A C 1
ATOM 2765 O O . TYR A 1 326 ? -8.029 -11.627 14.420 1.00 37.56 326 TYR A O 1
ATOM 2773 N N . VAL A 1 327 ? -8.043 -9.508 15.246 1.00 23.23 327 VAL A N 1
ATOM 2774 C CA . VAL A 1 327 ? -7.082 -8.494 14.260 1.00 23.23 327 VAL A CA 1
ATOM 2775 C C . VAL A 1 327 ? -6.991 -6.859 13.570 1.00 23.23 327 VAL A C 1
ATOM 2777 O O . VAL A 1 327 ? -6.931 -5.973 14.414 1.00 23.23 327 VAL A O 1
ATOM 2780 N N . SER A 1 328 ? -6.964 -6.292 12.213 1.00 50.47 328 SER A N 1
ATOM 2781 C CA . SER A 1 328 ? -7.378 -4.888 11.332 1.00 50.47 328 SER A CA 1
ATOM 2782 C C . SER A 1 328 ? -7.964 -4.322 9.692 1.00 50.47 328 SER A C 1
ATOM 2784 O O . SER A 1 328 ? -7.461 -3.283 9.279 1.00 50.47 328 SER A O 1
ATOM 2786 N N . ARG A 1 329 ? -8.985 -4.783 8.733 1.00 26.83 329 ARG A N 1
ATOM 2787 C CA . ARG A 1 329 ? -10.053 -4.597 7.401 1.00 26.83 329 ARG A CA 1
ATOM 2788 C C . ARG A 1 329 ? -11.460 -5.690 6.718 1.00 26.83 329 ARG A C 1
ATOM 2790 O O . ARG A 1 329 ? -11.940 -5.086 5.835 1.00 26.83 329 ARG A O 1
ATOM 2797 N N . GLU A 1 330 ? -12.377 -6.924 7.018 1.00 37.62 330 GLU A N 1
ATOM 2798 C CA . GLU A 1 330 ? -13.653 -8.030 6.418 1.00 37.62 330 GLU A CA 1
ATOM 2799 C C . GLU A 1 330 ? -14.396 -9.861 6.902 1.00 37.62 330 GLU A C 1
ATOM 2801 O O . GLU A 1 330 ? -14.686 -10.236 5.807 1.00 37.62 330 GLU A O 1
ATOM 2806 N N . TYR A 1 331 ? -14.594 -10.863 8.242 1.00 32.62 331 TYR A N 1
ATOM 2807 C CA . TYR A 1 331 ? -15.495 -12.331 9.162 1.00 32.62 331 TYR A CA 1
ATOM 2808 C C . TYR A 1 331 ? -16.834 -13.567 8.541 1.00 32.62 331 TYR A C 1
ATOM 2810 O O . TYR A 1 331 ? -17.257 -14.394 9.340 1.00 32.62 331 TYR A O 1
ATOM 2818 N N . VAL A 1 332 ? -17.450 -13.923 7.229 1.00 47.81 332 VAL A N 1
ATOM 2819 C CA . VAL A 1 332 ? -17.488 -13.605 5.545 1.00 47.81 332 VAL A CA 1
ATOM 2820 C C . VAL A 1 332 ? -16.374 -12.809 4.285 1.00 47.81 332 VAL A C 1
ATOM 2822 O O . VAL A 1 332 ? -15.668 -13.732 3.935 1.00 47.81 332 VAL A O 1
ATOM 2825 N N . SER A 1 333 ? -15.878 -11.598 3.426 1.00 32.12 333 SER A N 1
ATOM 2826 C CA . SER A 1 333 ? -15.562 -9.949 2.907 1.00 32.12 333 SER A CA 1
ATOM 2827 C C . SER A 1 333 ? -15.102 -8.982 1.543 1.00 32.12 333 SER A C 1
ATOM 2829 O O . SER A 1 333 ? -15.416 -9.389 0.462 1.00 32.12 333 SER A O 1
ATOM 2831 N N . GLY A 1 334 ? -14.950 -7.528 1.462 1.00 52.66 334 GLY A N 1
ATOM 2832 C CA . GLY A 1 334 ? -14.907 -6.550 0.236 1.00 52.66 334 GLY A CA 1
ATOM 2833 C C . GLY A 1 334 ? -15.153 -4.860 -0.205 1.00 52.66 334 GLY A C 1
ATOM 2834 O O . GLY A 1 334 ? -14.497 -4.119 0.513 1.00 52.66 334 GLY A O 1
ATOM 2835 N N . ALA A 1 335 ? -15.822 -4.062 -1.272 1.00 53.88 335 ALA A N 1
ATOM 2836 C CA . ALA A 1 335 ? -16.779 -3.997 -2.670 1.00 53.88 335 ALA A CA 1
ATOM 2837 C C . ALA A 1 335 ? -18.073 -4.936 -3.473 1.00 53.88 335 ALA A C 1
ATOM 2839 O O . ALA A 1 335 ? -18.982 -4.228 -3.886 1.00 53.88 335 ALA A O 1
ATOM 2840 N N . LYS A 1 336 ? -18.283 -6.359 -3.732 1.00 38.22 336 LYS A N 1
ATOM 2841 C CA . LYS A 1 336 ? -18.994 -7.356 -4.803 1.00 38.22 336 LYS A CA 1
ATOM 2842 C C . LYS A 1 336 ? -18.747 -9.015 -5.202 1.00 38.22 336 LYS A C 1
ATOM 2844 O O . LYS A 1 336 ? -18.746 -9.235 -6.404 1.00 38.22 336 LYS A O 1
ATOM 2849 N N . VAL A 1 337 ? -18.569 -10.147 -4.366 1.00 52.31 337 VAL A N 1
ATOM 2850 C CA . VAL A 1 337 ? -18.369 -11.725 -4.139 1.00 52.31 337 VAL A CA 1
ATOM 2851 C C . VAL A 1 337 ? -17.132 -12.863 -4.429 1.00 52.31 337 VAL A C 1
ATOM 2853 O O . VAL A 1 337 ? -17.418 -13.203 -5.529 1.00 52.31 337 VAL A O 1
ATOM 2856 N N . ASP A 1 338 ? -15.952 -13.561 -3.781 1.00 29.39 338 ASP A N 1
ATOM 2857 C CA . ASP A 1 338 ? -15.031 -15.076 -3.733 1.00 29.39 338 ASP A CA 1
ATOM 2858 C C . ASP A 1 338 ? -14.154 -15.714 -2.627 1.00 29.39 338 ASP A C 1
ATOM 2860 O O . ASP A 1 338 ? -13.205 -14.987 -2.821 1.00 29.39 338 ASP A O 1
ATOM 2864 N N . SER A 1 339 ? -14.281 -16.880 -1.598 1.00 41.69 339 SER A N 1
ATOM 2865 C CA . SER A 1 339 ? -13.608 -19.064 -1.231 1.00 41.69 339 SER A CA 1
ATOM 2866 C C . SER A 1 339 ? -14.892 -20.367 -0.785 1.00 41.69 339 SER A C 1
ATOM 2868 O O . SER A 1 339 ? -14.478 -21.455 -0.393 1.00 41.69 339 SER A O 1
ATOM 2870 N N . LEU A 1 340 ? -16.397 -20.370 -0.672 1.00 42.47 340 LEU A N 1
ATOM 2871 C CA . LEU A 1 340 ? -17.856 -19.483 -0.478 1.00 42.47 340 LEU A CA 1
ATOM 2872 C C . LEU A 1 340 ? -18.831 -18.092 -1.153 1.00 42.47 340 LEU A C 1
ATOM 2874 O O . LEU A 1 340 ? -19.618 -18.533 -1.980 1.00 42.47 340 LEU A O 1
ATOM 2878 N N . ALA A 1 341 ? -19.216 -16.603 -1.058 1.00 45.78 341 ALA A N 1
ATOM 2879 C CA . ALA A 1 341 ? -19.290 -14.947 -0.495 1.00 45.78 341 ALA A CA 1
ATOM 2880 C C . ALA A 1 341 ? -18.180 -13.417 -0.145 1.00 45.78 341 ALA A C 1
ATOM 2882 O O . ALA A 1 341 ? -18.054 -13.225 -1.381 1.00 45.78 341 ALA A O 1
ATOM 2883 N N . ASN A 1 342 ? -17.823 -12.060 1.675 1.00 45.44 342 ASN A N 1
ATOM 2884 C CA . ASN A 1 342 ? -18.909 -11.324 3.020 1.00 45.44 342 ASN A CA 1
ATOM 2885 C C . ASN A 1 342 ? -20.141 -11.550 4.373 1.00 45.44 342 ASN A C 1
ATOM 2887 O O . ASN A 1 342 ? -20.573 -12.695 4.446 1.00 45.44 342 ASN A O 1
ATOM 2891 N N . PRO A 1 343 ? -20.623 -10.496 5.403 1.00 20.56 343 PRO A N 1
ATOM 2892 C CA . PRO A 1 343 ? -20.667 -10.021 7.080 1.00 20.56 343 PRO A CA 1
ATOM 2893 C C . PRO A 1 343 ? -20.137 -8.853 8.420 1.00 20.56 343 PRO A C 1
ATOM 2895 O O . PRO A 1 343 ? -20.444 -9.331 9.497 1.00 20.56 343 PRO A O 1
ATOM 2898 N N . ARG A 1 344 ? -19.634 -7.456 8.881 1.00 48.38 344 ARG A N 1
ATOM 2899 C CA . ARG A 1 344 ? -19.575 -5.684 8.601 1.00 48.38 344 ARG A CA 1
ATOM 2900 C C . ARG A 1 344 ? -19.387 -4.455 7.287 1.00 48.38 344 ARG A C 1
ATOM 2902 O O . ARG A 1 344 ? -19.750 -3.315 7.579 1.00 48.38 344 ARG A O 1
ATOM 2909 N N . GLY A 1 345 ? -19.013 -4.497 5.894 1.00 27.67 345 GLY A N 1
ATOM 2910 C CA . GLY A 1 345 ? -19.300 -3.540 4.629 1.00 27.67 345 GLY A CA 1
ATOM 2911 C C . GLY A 1 345 ? -18.561 -3.399 3.118 1.00 27.67 345 GLY A C 1
ATOM 2912 O O . GLY A 1 345 ? -17.594 -2.652 3.103 1.00 27.67 345 GLY A O 1
ATOM 2913 N N . LYS A 1 346 ? -18.913 -3.951 1.841 1.00 43.12 346 LYS A N 1
ATOM 2914 C CA . LYS A 1 346 ? -18.078 -4.135 0.478 1.00 43.12 346 LYS A CA 1
ATOM 2915 C C . LYS A 1 346 ? -17.912 -5.613 -0.444 1.00 43.12 346 LYS A C 1
ATOM 2917 O O . LYS A 1 346 ? -18.808 -6.374 -0.117 1.00 43.12 346 LYS A O 1
ATOM 2922 N N . ALA A 1 347 ? -17.007 -6.306 -1.422 1.00 51.81 347 ALA A N 1
ATOM 2923 C CA . ALA A 1 347 ? -15.663 -6.377 -2.590 1.00 51.81 347 ALA A CA 1
ATOM 2924 C C . ALA A 1 347 ? -15.525 -6.090 -4.209 1.00 51.81 347 ALA A C 1
ATOM 2926 O O . ALA A 1 347 ? -16.147 -6.700 -5.056 1.00 51.81 347 ALA A O 1
ATOM 2927 N N . GLY A 1 348 ? -14.594 -5.237 -4.710 1.00 40.81 348 GLY A N 1
ATOM 2928 C CA . GLY A 1 348 ? -14.230 -5.169 -6.137 1.00 40.81 348 GLY A CA 1
ATOM 2929 C C . GLY A 1 348 ? -13.729 -6.511 -6.723 1.00 40.81 348 GLY A C 1
ATOM 2930 O O . GLY A 1 348 ? -13.653 -7.529 -6.046 1.00 40.81 348 GLY A O 1
ATOM 2931 N N . HIS A 1 349 ? -13.268 -6.570 -7.969 1.00 38.19 349 HIS A N 1
ATOM 2932 C CA . HIS A 1 349 ? -12.700 -5.444 -8.717 1.00 38.19 349 HIS A CA 1
ATOM 2933 C C . HIS A 1 349 ? -11.400 -4.926 -8.058 1.00 38.19 349 HIS A C 1
ATOM 2935 O O . HIS A 1 349 ? -10.905 -3.867 -8.421 1.00 38.19 349 HIS A O 1
ATOM 2941 N N . LEU A 1 350 ? -10.871 -5.648 -7.057 1.00 46.62 350 LEU A N 1
ATOM 2942 C CA . LEU A 1 350 ? -9.663 -5.314 -6.309 1.00 46.62 350 LEU A CA 1
ATOM 2943 C C . LEU A 1 350 ? -9.806 -5.593 -4.795 1.00 46.62 350 LEU A C 1
ATOM 2945 O O . LEU A 1 350 ? -9.099 -6.426 -4.235 1.00 46.62 350 LEU A O 1
ATOM 2949 N N . SER A 1 351 ? -10.704 -4.863 -4.109 1.00 10.30 351 SER A N 1
ATOM 2950 C CA . SER A 1 351 ? -10.728 -4.684 -2.636 1.00 10.30 351 SER A CA 1
ATOM 2951 C C . SER A 1 351 ? -11.807 -3.687 -2.176 1.00 10.30 351 SER A C 1
ATOM 2953 O O . SER A 1 351 ? -11.756 -3.361 -0.959 1.00 10.30 351 SER A O 1
#